Protein AF-A0A7C6XHE3-F1 (afdb_monomer)

Structure (mmCIF, N/CA/C/O backbone):
data_AF-A0A7C6XHE3-F1
#
_entry.id   AF-A0A7C6XHE3-F1
#
loop_
_atom_site.group_PDB
_atom_site.id
_atom_site.type_symbol
_atom_site.label_atom_id
_atom_site.label_alt_id
_atom_site.label_comp_id
_atom_site.label_asym_id
_atom_site.label_entity_id
_atom_site.label_seq_id
_atom_site.pdbx_PDB_ins_code
_atom_site.Cartn_x
_atom_site.Cartn_y
_atom_site.Cartn_z
_atom_site.occupancy
_atom_site.B_iso_or_equiv
_atom_site.auth_seq_id
_atom_site.auth_comp_id
_atom_site.auth_asym_id
_atom_site.auth_atom_id
_atom_site.pdbx_PDB_model_num
ATOM 1 N N . MET A 1 1 ? 24.458 81.254 25.342 1.00 37.88 1 MET A N 1
ATOM 2 C CA . MET A 1 1 ? 23.164 81.430 26.035 1.00 37.88 1 MET A CA 1
ATOM 3 C C . MET A 1 1 ? 22.097 80.839 25.124 1.00 37.88 1 MET A C 1
ATOM 5 O O . MET A 1 1 ? 22.160 81.068 23.925 1.00 37.88 1 MET A O 1
ATOM 9 N N . ILE A 1 2 ? 21.284 79.943 25.674 1.00 35.88 2 ILE A N 1
ATOM 10 C CA . ILE A 1 2 ? 20.553 78.859 24.998 1.00 35.88 2 ILE A CA 1
ATOM 11 C C . ILE A 1 2 ? 19.339 79.394 24.221 1.00 35.88 2 ILE A C 1
ATOM 13 O O . ILE A 1 2 ? 18.565 80.164 24.781 1.00 35.88 2 ILE A O 1
ATOM 17 N N . ALA A 1 3 ? 19.151 78.953 22.972 1.00 33.75 3 ALA A N 1
ATOM 18 C CA . ALA A 1 3 ? 17.923 79.161 22.204 1.00 33.75 3 ALA A CA 1
ATOM 19 C C . ALA A 1 3 ? 17.257 77.805 21.918 1.00 33.75 3 ALA A C 1
ATOM 21 O O . ALA A 1 3 ? 17.876 76.882 21.390 1.00 33.75 3 ALA A O 1
ATOM 22 N N . VAL A 1 4 ? 16.005 77.703 22.356 1.00 36.59 4 VAL A N 1
ATOM 23 C CA . VAL A 1 4 ? 15.145 76.516 22.397 1.00 36.59 4 VAL A CA 1
ATOM 24 C C . VAL A 1 4 ? 14.584 76.215 21.002 1.00 36.59 4 VAL A C 1
ATOM 26 O O . VAL A 1 4 ? 14.108 77.118 20.320 1.00 36.59 4 VAL A O 1
ATOM 29 N N . SER A 1 5 ? 14.634 74.948 20.579 1.00 36.25 5 SER A N 1
ATOM 30 C CA . SER A 1 5 ? 14.012 74.463 19.334 1.00 36.25 5 SER A CA 1
ATOM 31 C C . SER A 1 5 ? 12.527 74.120 19.553 1.00 36.25 5 SER A C 1
ATOM 33 O O . SER A 1 5 ? 12.204 73.570 20.608 1.00 36.25 5 SER A O 1
ATOM 35 N N . PRO A 1 6 ? 11.617 74.385 18.595 1.00 40.09 6 PRO A N 1
ATOM 36 C CA . PRO A 1 6 ? 10.220 73.977 18.703 1.00 40.09 6 PRO A CA 1
ATOM 37 C C . PRO A 1 6 ? 10.038 72.496 18.335 1.00 40.09 6 PRO A C 1
ATOM 39 O O . PRO A 1 6 ? 10.597 72.012 17.351 1.00 40.09 6 PRO A O 1
ATOM 42 N N . GLY A 1 7 ? 9.250 71.783 19.143 1.00 33.03 7 GLY A N 1
ATOM 43 C CA . GLY A 1 7 ? 8.923 70.370 18.957 1.00 33.03 7 GLY A CA 1
ATOM 44 C C . GLY A 1 7 ? 7.958 70.127 17.794 1.00 33.03 7 GLY A C 1
ATOM 45 O O . GLY A 1 7 ? 6.961 70.832 17.641 1.00 33.03 7 GLY A O 1
ATOM 46 N N . LEU A 1 8 ? 8.254 69.100 16.992 1.00 35.06 8 LEU A N 1
ATOM 47 C CA . LEU A 1 8 ? 7.336 68.527 16.010 1.00 35.06 8 LEU A CA 1
ATOM 48 C C . LEU A 1 8 ? 6.187 67.804 16.728 1.00 35.06 8 LEU A C 1
ATOM 50 O O . LEU A 1 8 ? 6.422 66.909 17.539 1.00 35.06 8 LEU A O 1
ATOM 54 N N . VAL A 1 9 ? 4.950 68.143 16.369 1.00 36.94 9 VAL A N 1
ATOM 55 C CA . VAL A 1 9 ? 3.755 67.354 16.689 1.00 36.94 9 VAL A CA 1
ATOM 56 C C . VAL A 1 9 ? 3.602 66.287 15.603 1.00 36.94 9 VAL A C 1
ATOM 58 O O . VAL A 1 9 ? 3.327 66.612 14.449 1.00 36.94 9 VAL A O 1
ATOM 61 N N . LEU A 1 10 ? 3.815 65.018 15.956 1.00 38.12 10 LEU A N 1
ATOM 62 C CA . LEU A 1 10 ? 3.481 63.869 15.111 1.00 38.12 10 LEU A CA 1
ATOM 63 C C . LEU A 1 10 ? 1.981 63.585 15.250 1.00 38.12 10 LEU A C 1
ATOM 65 O O . LEU A 1 10 ? 1.504 63.285 16.340 1.00 38.12 10 LEU A O 1
ATOM 69 N N . ALA A 1 11 ? 1.244 63.715 14.148 1.00 39.06 11 ALA A N 1
ATOM 70 C CA . ALA A 1 11 ? -0.141 63.272 14.051 1.00 39.06 11 ALA A CA 1
ATOM 71 C C . ALA A 1 11 ? -0.194 61.738 13.949 1.00 39.06 11 ALA A C 1
ATOM 73 O O . ALA A 1 11 ? 0.571 61.147 13.183 1.00 39.06 11 ALA A O 1
ATOM 74 N N . ASP A 1 12 ? -1.101 61.107 14.697 1.00 37.88 12 ASP A N 1
ATOM 75 C CA . ASP A 1 12 ? -1.347 59.665 14.616 1.00 37.88 12 ASP A CA 1
ATOM 76 C C . ASP A 1 12 ? -1.859 59.269 13.217 1.00 37.88 12 ASP A C 1
ATOM 78 O O . ASP A 1 12 ? -2.766 59.919 12.681 1.00 37.88 12 ASP A O 1
ATOM 82 N N . PRO A 1 13 ? -1.326 58.196 12.603 1.00 39.44 13 PRO A N 1
ATOM 83 C CA . PRO A 1 13 ? -1.849 57.686 11.346 1.00 39.44 13 PRO A CA 1
ATOM 84 C C . PRO A 1 13 ? -3.222 57.018 11.553 1.00 39.44 13 PRO A C 1
ATOM 86 O O . PRO A 1 13 ? -3.470 56.398 12.590 1.00 39.44 13 PRO A O 1
ATOM 89 N N . PRO A 1 14 ? -4.127 57.089 10.560 1.00 41.53 14 PRO A N 1
ATOM 90 C CA . PRO A 1 14 ? -5.452 56.493 10.661 1.00 41.53 14 PRO A CA 1
ATOM 91 C C . PRO A 1 14 ? -5.355 54.971 10.818 1.00 41.53 14 PRO A C 1
ATOM 93 O O . PRO A 1 14 ? -4.660 54.293 10.060 1.00 41.53 14 PRO A O 1
ATOM 96 N N . HIS A 1 15 ? -6.092 54.431 11.791 1.00 37.28 15 HIS A N 1
ATOM 97 C CA . HIS A 1 15 ? -6.250 52.996 12.003 1.00 37.28 15 HIS A CA 1
ATOM 98 C C . HIS A 1 15 ? -6.762 52.311 10.728 1.00 37.28 15 HIS A C 1
ATOM 100 O O . HIS A 1 15 ? -7.959 52.310 10.433 1.00 37.28 15 HIS A O 1
ATOM 106 N N . ALA A 1 16 ? -5.855 51.678 9.986 1.00 39.69 16 ALA A N 1
ATOM 107 C CA . ALA A 1 16 ? -6.213 50.701 8.976 1.00 39.69 16 ALA A CA 1
ATOM 108 C C . ALA A 1 16 ? -6.946 49.547 9.677 1.00 39.69 16 ALA A C 1
ATOM 110 O O . ALA A 1 16 ? -6.352 48.799 10.460 1.00 39.69 16 ALA A O 1
ATOM 111 N N . ARG A 1 17 ? -8.254 49.409 9.421 1.00 41.53 17 ARG A N 1
ATOM 112 C CA . ARG A 1 17 ? -9.002 48.198 9.777 1.00 41.53 17 ARG A CA 1
ATOM 113 C C . ARG A 1 17 ? -8.288 47.021 9.123 1.00 41.53 17 ARG A C 1
ATOM 115 O O . ARG A 1 17 ? -8.299 46.900 7.901 1.00 41.53 17 ARG A O 1
ATOM 122 N N . ARG A 1 18 ? -7.670 46.163 9.938 1.00 42.00 18 ARG A N 1
ATOM 123 C CA . ARG A 1 18 ? -7.232 44.837 9.500 1.00 42.00 18 ARG A CA 1
ATOM 124 C C . ARG A 1 18 ? -8.467 44.116 8.974 1.00 42.00 18 ARG A C 1
ATOM 126 O O . ARG A 1 18 ? -9.378 43.818 9.743 1.00 42.00 18 ARG A O 1
ATOM 133 N N . SER A 1 19 ? -8.509 43.885 7.669 1.00 37.69 19 SER A N 1
ATOM 134 C CA . SER A 1 19 ? -9.399 42.895 7.088 1.00 37.69 19 SER A CA 1
ATOM 135 C C . SER A 1 19 ? -9.096 41.558 7.756 1.00 37.69 19 SER A C 1
ATOM 137 O O . SER A 1 19 ? -7.952 41.103 7.792 1.00 37.69 19 SER A O 1
ATOM 139 N N . THR A 1 20 ? -10.122 40.954 8.345 1.00 39.41 20 THR A N 1
ATOM 140 C CA . THR A 1 20 ? -10.077 39.572 8.810 1.00 39.41 20 THR A CA 1
ATOM 141 C C . THR A 1 20 ? -9.681 38.704 7.614 1.00 39.41 20 THR A C 1
ATOM 143 O O . THR A 1 20 ? -10.284 38.871 6.548 1.00 39.41 20 THR A O 1
ATOM 146 N N . PRO A 1 21 ? -8.675 37.820 7.726 1.00 40.38 21 PRO A N 1
ATOM 147 C CA . PRO A 1 21 ? -8.392 36.887 6.650 1.00 40.38 21 PRO A CA 1
ATOM 148 C C . PRO A 1 21 ? -9.666 36.073 6.416 1.00 40.38 21 PRO A C 1
ATOM 150 O O . PRO A 1 21 ? -10.233 35.516 7.357 1.00 40.38 21 PRO A O 1
ATOM 153 N N . ALA A 1 22 ? -10.155 36.074 5.175 1.00 41.50 22 ALA A N 1
ATOM 154 C CA . ALA A 1 22 ? -11.213 35.169 4.766 1.00 41.50 22 ALA A CA 1
ATOM 155 C C . ALA A 1 22 ? -10.759 33.759 5.152 1.00 41.50 22 ALA A C 1
ATOM 157 O O . ALA A 1 22 ? -9.675 33.337 4.745 1.00 41.50 22 ALA A O 1
ATOM 158 N N . ALA A 1 23 ? -11.547 33.074 5.985 1.00 42.38 23 ALA A N 1
ATOM 159 C CA . ALA A 1 23 ? -11.321 31.673 6.287 1.00 42.38 23 ALA A CA 1
ATOM 160 C C . ALA A 1 23 ? -11.218 30.947 4.945 1.00 42.38 23 ALA A C 1
ATOM 162 O O . ALA A 1 23 ? -12.187 30.902 4.182 1.00 42.38 23 ALA A O 1
ATOM 163 N N . SER A 1 24 ? -10.022 30.454 4.621 1.00 40.25 24 SER A N 1
ATOM 164 C CA . SER A 1 24 ? -9.850 29.533 3.510 1.00 40.25 24 SER A CA 1
ATOM 165 C C . SER A 1 24 ? -10.859 28.417 3.735 1.00 40.25 24 SER A C 1
ATOM 167 O O . SER A 1 24 ? -10.855 27.823 4.815 1.00 40.25 24 SER A O 1
ATOM 169 N N . GLN A 1 25 ? -11.741 28.163 2.768 1.00 42.19 25 GLN A N 1
ATOM 170 C CA . GLN A 1 25 ? -12.555 26.955 2.776 1.00 42.19 25 GLN A CA 1
ATOM 171 C C . GLN A 1 25 ? -11.574 25.781 2.800 1.00 42.19 25 GLN A C 1
ATOM 173 O O . GLN A 1 25 ? -11.030 25.412 1.764 1.00 42.19 25 GLN A O 1
ATOM 178 N N . GLN A 1 26 ? -11.271 25.261 3.991 1.00 51.34 26 GLN A N 1
ATOM 179 C CA . GLN A 1 26 ? -10.534 24.019 4.121 1.00 51.34 26 GLN A CA 1
ATOM 180 C C . GLN A 1 26 ? -11.384 22.979 3.410 1.00 51.34 26 GLN A C 1
ATOM 182 O O . GLN A 1 26 ? -12.535 22.732 3.778 1.00 51.34 26 GLN A O 1
ATOM 187 N N . THR A 1 27 ? -10.844 22.426 2.332 1.00 57.94 27 THR A N 1
ATOM 188 C CA . THR A 1 27 ? -11.400 21.237 1.709 1.00 57.94 27 THR A CA 1
ATOM 189 C C . THR A 1 27 ? -11.461 20.171 2.795 1.00 57.94 27 THR A C 1
ATOM 191 O O . THR A 1 27 ? -10.425 19.699 3.252 1.00 57.94 27 THR A O 1
ATOM 194 N N . MET A 1 28 ? -12.671 19.844 3.251 1.00 69.19 28 MET A N 1
ATOM 195 C CA . MET A 1 28 ? -12.919 18.768 4.209 1.00 69.19 28 MET A CA 1
ATOM 196 C C . MET A 1 28 ? -12.690 17.436 3.495 1.00 69.19 28 MET A C 1
ATOM 198 O O . MET A 1 28 ? -13.622 16.826 2.967 1.00 69.19 28 MET A O 1
ATOM 202 N N . THR A 1 29 ? -11.427 17.039 3.373 1.00 79.75 29 THR A N 1
ATOM 203 C CA . THR A 1 29 ? -11.041 15.756 2.793 1.00 79.75 29 THR A CA 1
ATOM 204 C C . THR A 1 29 ? -11.205 14.665 3.825 1.00 79.75 29 THR A C 1
ATOM 206 O O . THR A 1 29 ? -10.861 14.850 4.985 1.00 79.75 29 THR A O 1
ATOM 209 N N . TRP A 1 30 ? -11.705 13.516 3.386 1.00 87.31 30 TRP A N 1
ATOM 210 C CA . TRP A 1 30 ? -12.063 12.442 4.299 1.00 87.31 30 TRP A CA 1
ATOM 211 C C . TRP A 1 30 ? -10.848 11.843 5.020 1.00 87.31 30 TRP A C 1
ATOM 213 O O . TRP A 1 30 ? -10.984 11.485 6.177 1.00 87.31 30 TRP A O 1
ATOM 223 N N . GLN A 1 31 ? -9.671 11.785 4.375 1.00 89.38 31 GLN A N 1
ATOM 224 C CA . GLN A 1 31 ? -8.434 11.215 4.940 1.00 89.38 31 GLN A CA 1
ATOM 225 C C . GLN A 1 31 ? -8.708 9.880 5.664 1.00 89.38 31 GLN A C 1
ATOM 227 O O . GLN A 1 31 ? -8.715 9.840 6.893 1.00 89.38 31 GLN A O 1
ATOM 232 N N . PRO A 1 32 ? -9.027 8.807 4.915 1.00 93.75 32 PRO A N 1
ATOM 233 C CA . PRO A 1 32 ? -9.503 7.549 5.490 1.00 93.75 32 PRO A CA 1
ATOM 234 C C . PRO A 1 32 ? -8.520 6.995 6.522 1.00 93.75 32 PRO A C 1
ATOM 236 O O . PRO A 1 32 ? -7.321 7.079 6.333 1.00 93.75 32 PRO A O 1
ATOM 239 N N . GLN A 1 33 ? -8.992 6.372 7.589 1.00 94.94 33 GLN A N 1
ATOM 240 C CA . GLN A 1 33 ? -8.161 5.631 8.532 1.00 94.94 33 GLN A CA 1
ATOM 241 C C . GLN A 1 33 ? -8.836 4.310 8.844 1.00 94.94 33 GLN A C 1
ATOM 243 O O . GLN A 1 33 ? -9.969 4.291 9.316 1.00 94.94 33 GLN A O 1
ATOM 248 N N . ILE A 1 34 ? -8.137 3.204 8.607 1.00 96.62 34 ILE A N 1
ATOM 249 C CA . ILE A 1 34 ? -8.500 1.897 9.145 1.00 96.62 34 ILE A CA 1
ATOM 250 C C . ILE A 1 34 ? -8.409 2.021 10.664 1.00 96.62 34 ILE A C 1
ATOM 252 O O . ILE A 1 34 ? -7.316 2.147 11.221 1.00 96.62 34 ILE A O 1
ATOM 256 N N . ALA A 1 35 ? -9.572 2.060 11.309 1.00 94.44 35 ALA A N 1
ATOM 257 C CA . ALA A 1 35 ? -9.715 2.514 12.684 1.00 94.44 35 ALA A CA 1
ATOM 258 C C . ALA A 1 35 ? -10.117 1.411 13.649 1.00 94.44 35 ALA A C 1
ATOM 260 O O . ALA A 1 35 ? -9.690 1.411 14.801 1.00 94.44 35 ALA A O 1
ATOM 261 N N . ILE A 1 36 ? -10.911 0.457 13.177 1.00 93.06 36 ILE A N 1
ATOM 262 C CA . ILE A 1 36 ? -11.233 -0.746 13.933 1.00 93.06 36 ILE A CA 1
ATOM 263 C C . ILE A 1 36 ? -10.991 -1.925 13.023 1.00 93.06 36 ILE A C 1
ATOM 265 O O . ILE A 1 36 ? -11.460 -1.937 11.886 1.00 93.06 36 ILE A O 1
ATOM 269 N N . VAL A 1 37 ? -10.305 -2.925 13.564 1.00 93.06 37 VAL A N 1
ATOM 270 C CA . VAL A 1 37 ? -10.331 -4.260 12.996 1.00 93.06 37 VAL A CA 1
ATOM 271 C C . VAL A 1 37 ? -10.741 -5.248 14.065 1.00 93.06 37 VAL A C 1
ATOM 273 O O . VAL A 1 37 ? -10.196 -5.249 15.169 1.00 93.06 37 VAL A O 1
ATOM 276 N N . TRP A 1 38 ? -11.723 -6.070 13.728 1.00 96.06 38 TRP A N 1
ATOM 277 C CA . TRP A 1 38 ? -12.291 -7.056 14.623 1.00 96.06 38 TRP A CA 1
ATOM 278 C C . TRP A 1 38 ? -12.194 -8.450 13.998 1.00 96.06 38 TRP A C 1
ATOM 280 O O . TRP A 1 38 ? -12.961 -8.757 13.085 1.00 96.06 38 TRP A O 1
ATOM 290 N N . PRO A 1 39 ? -11.242 -9.284 14.452 1.00 97.38 39 PRO A N 1
ATOM 291 C CA . PRO A 1 39 ? -11.126 -10.667 14.011 1.00 97.38 39 PRO A CA 1
ATOM 292 C C . PRO A 1 39 ? -12.241 -11.552 14.561 1.00 97.38 39 PRO A C 1
ATOM 294 O O . PRO A 1 39 ? -12.574 -11.495 15.749 1.00 97.38 39 PRO A O 1
ATOM 297 N N . HIS A 1 40 ? -12.784 -12.408 13.699 1.00 97.75 40 HIS A N 1
ATOM 298 C CA . HIS A 1 40 ? -13.842 -13.343 14.059 1.00 97.75 40 HIS A CA 1
ATOM 299 C C . HIS A 1 40 ? -13.711 -14.690 13.339 1.00 97.75 40 HIS A C 1
ATOM 301 O O . HIS A 1 40 ? -12.962 -14.860 12.367 1.00 97.75 40 HIS A O 1
ATOM 307 N N . ASP A 1 41 ? -14.420 -15.685 13.862 1.00 95.81 41 ASP A N 1
ATOM 308 C CA . ASP A 1 41 ? -14.549 -16.997 13.239 1.00 95.81 41 ASP A CA 1
ATOM 309 C C . ASP A 1 41 ? -15.542 -16.976 12.058 1.00 95.81 41 ASP A C 1
ATOM 311 O O . ASP A 1 41 ? -16.125 -15.949 11.707 1.00 95.81 41 ASP A O 1
ATOM 315 N N . GLY A 1 42 ? -15.747 -18.130 11.418 1.00 88.56 42 GLY A N 1
ATOM 316 C CA . GLY A 1 42 ? -16.657 -18.251 10.271 1.00 88.56 42 GLY A CA 1
ATOM 317 C C . GLY A 1 42 ? -18.144 -18.17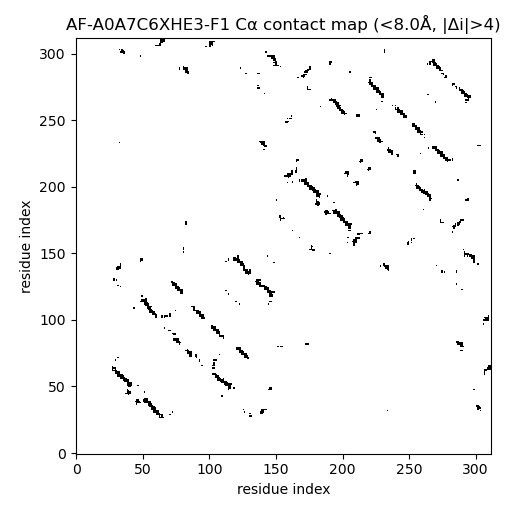1 10.637 1.00 88.56 42 GLY A C 1
ATOM 318 O O . GLY A 1 42 ? -18.990 -18.320 9.761 1.00 88.56 42 GLY A O 1
ATOM 319 N N . GLN A 1 43 ? -18.461 -18.003 11.920 1.00 93.62 43 GLN A N 1
ATOM 320 C CA . GLN A 1 43 ? -19.805 -17.862 12.469 1.00 93.62 43 GLN A CA 1
ATOM 321 C C . GLN A 1 43 ? -20.051 -16.432 12.979 1.00 93.62 43 GLN A C 1
ATOM 323 O O . GLN A 1 43 ? -21.149 -16.140 13.450 1.00 93.62 43 GLN A O 1
ATOM 328 N N . GLY A 1 44 ? -19.052 -15.547 12.877 1.00 94.06 44 GLY A N 1
ATOM 329 C CA . GLY A 1 44 ? -19.135 -14.170 13.347 1.00 94.06 44 GLY A CA 1
ATOM 330 C C . GLY A 1 44 ? -18.951 -14.028 14.858 1.00 94.06 44 GLY A C 1
ATOM 331 O O . GLY A 1 44 ? -19.429 -13.054 15.426 1.00 94.06 44 GLY A O 1
ATOM 332 N N . ALA A 1 45 ? -18.304 -14.974 15.543 1.00 96.81 45 ALA A N 1
ATOM 333 C CA . ALA A 1 45 ? -17.902 -14.798 16.937 1.00 96.81 45 ALA A CA 1
ATOM 334 C C . ALA A 1 45 ? -16.481 -14.227 17.027 1.00 96.81 45 ALA A C 1
ATOM 336 O O . ALA A 1 45 ? -15.580 -14.660 16.307 1.00 96.81 45 ALA A O 1
ATOM 337 N N . ALA A 1 46 ? -16.275 -13.268 17.936 1.00 96.44 46 ALA A N 1
ATOM 338 C CA . ALA A 1 46 ? -14.966 -12.662 18.180 1.00 96.44 46 ALA A CA 1
ATOM 339 C C . ALA A 1 46 ? -13.916 -13.730 18.503 1.00 96.44 46 ALA A C 1
ATOM 341 O O . ALA A 1 46 ? -14.181 -14.647 19.282 1.00 96.44 46 ALA A O 1
ATOM 342 N N . THR A 1 47 ? -12.709 -13.567 17.971 1.00 96.69 47 THR A N 1
ATOM 343 C CA . THR A 1 47 ? -11.606 -14.494 18.234 1.00 96.69 47 THR A CA 1
ATOM 344 C C . THR A 1 47 ? -10.250 -13.784 18.252 1.00 96.69 47 THR A C 1
ATOM 346 O O . THR A 1 47 ? -10.161 -12.581 17.993 1.00 96.69 47 THR A O 1
ATOM 349 N N . SER A 1 48 ? -9.188 -14.506 18.617 1.00 95.19 48 SER A N 1
ATOM 350 C CA . SER A 1 48 ? -7.824 -13.990 18.503 1.00 95.19 48 SER A CA 1
ATOM 351 C C . SER A 1 48 ? -7.429 -13.837 17.031 1.00 95.19 48 SER A C 1
ATOM 353 O O . SER A 1 48 ? -8.057 -14.387 16.126 1.00 95.19 48 SER A O 1
ATOM 355 N N . VAL A 1 49 ? -6.352 -13.102 16.763 1.00 94.81 49 VAL A N 1
ATOM 356 C CA . VAL A 1 49 ? -5.845 -12.945 15.393 1.00 94.81 49 VAL A CA 1
ATOM 357 C C . VAL A 1 49 ? -5.528 -14.317 14.777 1.00 94.81 49 VAL A C 1
ATOM 359 O O . VAL A 1 49 ? -5.961 -14.612 13.668 1.00 94.81 49 VAL A O 1
ATOM 362 N N . GLU A 1 50 ? -4.868 -15.204 15.517 1.00 95.00 50 GLU A N 1
ATOM 363 C CA . GLU A 1 50 ? -4.378 -16.513 15.060 1.00 95.00 50 GLU A CA 1
ATOM 364 C C . GLU A 1 50 ? -5.477 -17.553 14.790 1.00 95.00 50 GLU A C 1
ATOM 366 O O . GLU A 1 50 ? -5.219 -18.575 14.147 1.00 95.00 50 GLU A O 1
ATOM 371 N N . GLU A 1 51 ? -6.677 -17.326 15.318 1.00 96.56 51 GLU A N 1
ATOM 372 C CA . GLU A 1 51 ? -7.852 -18.194 15.172 1.00 96.56 51 GLU A CA 1
ATOM 373 C C . GLU A 1 51 ? -8.912 -17.600 14.235 1.00 96.56 51 GLU A C 1
ATOM 375 O O . GLU A 1 51 ? -9.924 -18.240 13.937 1.00 96.56 51 GLU A O 1
ATOM 380 N N . SER A 1 52 ? -8.670 -16.393 13.728 1.00 97.62 52 SER A N 1
ATOM 381 C CA . SER A 1 52 ? -9.602 -15.712 12.841 1.00 97.62 52 SER A CA 1
ATOM 382 C C . SER A 1 52 ? -9.694 -16.367 11.467 1.00 97.62 52 SER A C 1
ATOM 384 O O . SER A 1 52 ? -8.718 -16.870 10.896 1.00 97.62 52 SER A O 1
ATOM 386 N N . ARG A 1 53 ? -10.915 -16.357 10.932 1.00 97.25 53 ARG A N 1
ATOM 387 C CA . ARG A 1 53 ? -11.219 -16.734 9.546 1.00 97.25 53 ARG A CA 1
ATOM 388 C C . ARG A 1 53 ? -11.517 -15.508 8.689 1.00 97.25 53 ARG A C 1
ATOM 390 O O . ARG A 1 53 ? -11.264 -15.532 7.485 1.00 97.25 53 ARG A O 1
ATOM 397 N N . ALA A 1 54 ? -12.022 -14.456 9.321 1.00 97.12 54 ALA A N 1
ATOM 398 C CA . ALA A 1 54 ? -12.357 -13.191 8.701 1.00 97.12 54 ALA A CA 1
ATOM 399 C C . ALA A 1 54 ? -12.171 -12.032 9.691 1.00 97.12 54 ALA A C 1
ATOM 401 O O . ALA A 1 54 ? -11.927 -12.234 10.888 1.00 97.12 54 ALA A O 1
ATOM 402 N N . ILE A 1 55 ? -12.238 -10.816 9.159 1.00 97.38 55 ILE A N 1
ATOM 403 C CA . ILE A 1 55 ? -12.157 -9.569 9.912 1.00 97.38 55 ILE A CA 1
ATOM 404 C C . ILE A 1 55 ? -13.268 -8.612 9.474 1.00 97.38 55 ILE A C 1
ATOM 406 O O . ILE A 1 55 ? -13.542 -8.470 8.282 1.00 97.38 55 ILE A O 1
ATOM 410 N N . ASN A 1 56 ? -13.828 -7.878 10.434 1.00 97.19 56 ASN A N 1
ATOM 411 C CA . ASN A 1 56 ? -14.608 -6.675 10.153 1.00 97.19 56 ASN A CA 1
ATOM 412 C C . ASN A 1 56 ? -13.698 -5.454 10.254 1.00 97.19 56 ASN A C 1
ATOM 414 O O . ASN A 1 56 ? -12.904 -5.350 11.193 1.00 97.19 56 ASN A O 1
ATOM 418 N N . VAL A 1 57 ? -13.817 -4.529 9.306 1.00 97.56 57 VAL A N 1
ATOM 419 C CA . VAL A 1 57 ? -12.970 -3.339 9.204 1.00 97.56 57 VAL A CA 1
ATOM 420 C C . VAL A 1 57 ? -13.841 -2.094 9.176 1.00 97.56 57 VAL A C 1
ATOM 422 O O . VAL A 1 57 ? -14.672 -1.938 8.287 1.00 97.56 57 VAL A O 1
ATOM 425 N N . SER A 1 58 ? -13.608 -1.180 10.113 1.00 96.50 58 SER A N 1
ATOM 426 C CA . SER A 1 58 ? -14.223 0.147 10.114 1.00 96.50 58 SER A CA 1
ATOM 427 C C . SER A 1 58 ? -13.192 1.171 9.665 1.00 96.50 58 SER A C 1
ATOM 429 O O . SER A 1 58 ? -12.109 1.269 10.253 1.00 96.50 58 SER A O 1
ATOM 431 N N . VAL A 1 59 ? -13.523 1.933 8.627 1.00 96.69 59 VAL A N 1
ATOM 432 C CA . VAL A 1 59 ? -12.712 3.047 8.139 1.00 96.69 59 VAL A CA 1
ATOM 433 C C . VAL A 1 59 ? -13.389 4.352 8.535 1.00 96.69 59 VAL A C 1
ATOM 435 O O . VAL A 1 59 ? -14.571 4.556 8.251 1.00 96.69 59 VAL A O 1
ATOM 438 N N . TRP A 1 60 ? -12.653 5.226 9.211 1.00 95.56 60 TRP A N 1
ATOM 439 C CA . TRP A 1 60 ? -13.123 6.520 9.710 1.00 95.56 60 TRP A CA 1
ATOM 440 C C . TRP A 1 60 ? -12.437 7.665 8.966 1.00 95.56 60 TRP A C 1
ATOM 442 O O . TRP A 1 60 ? -11.342 7.468 8.443 1.00 95.56 60 TRP A O 1
ATOM 452 N N . PRO A 1 61 ? -13.025 8.868 8.927 1.00 94.75 61 PRO A N 1
ATOM 453 C CA . PRO A 1 61 ? -12.297 10.045 8.489 1.00 94.75 61 PRO A CA 1
ATOM 454 C C . PRO A 1 61 ? -11.289 10.477 9.561 1.00 94.75 61 PRO A C 1
ATOM 456 O O . PRO A 1 61 ? -11.617 10.442 10.740 1.00 94.75 61 PRO A O 1
ATOM 459 N N . ALA A 1 62 ? -10.089 10.921 9.192 1.00 92.12 62 ALA A N 1
ATOM 460 C CA . ALA A 1 62 ? -9.153 11.493 10.169 1.00 92.12 62 ALA A CA 1
ATOM 461 C C . ALA A 1 62 ? -9.583 12.895 10.641 1.00 92.12 62 ALA A C 1
ATOM 463 O O . ALA A 1 62 ? -9.329 13.282 11.781 1.00 92.12 62 ALA A O 1
ATOM 464 N N . ASP A 1 63 ? -10.239 13.645 9.752 1.00 90.81 63 ASP A N 1
ATOM 465 C CA . ASP A 1 63 ? -10.592 15.052 9.933 1.00 90.81 63 ASP A CA 1
ATOM 466 C C . ASP A 1 63 ? -12.110 15.269 10.017 1.00 90.81 63 ASP A C 1
ATOM 468 O O . ASP A 1 63 ? -12.923 14.373 9.779 1.00 90.81 63 ASP A O 1
ATOM 472 N N . GLN A 1 64 ? -12.517 16.502 10.335 1.00 92.88 64 GLN A N 1
ATOM 473 C CA . GLN A 1 64 ? -13.920 16.896 10.260 1.00 92.88 64 GLN A CA 1
ATOM 474 C C . GLN A 1 64 ? -14.423 16.850 8.809 1.00 92.88 64 GLN A C 1
ATOM 476 O O . GLN A 1 64 ? -13.856 17.472 7.910 1.00 92.88 64 GLN A O 1
ATOM 481 N N . VAL A 1 65 ? -15.545 16.165 8.601 1.00 93.06 65 VAL A N 1
ATOM 482 C CA . VAL A 1 65 ? -16.218 16.024 7.301 1.00 93.06 65 VAL A CA 1
ATOM 483 C C . VAL A 1 65 ? -17.688 16.422 7.401 1.00 93.06 65 VAL A C 1
ATOM 485 O O . VAL A 1 65 ? -18.205 16.628 8.500 1.00 93.06 65 VAL A O 1
ATOM 488 N N . ARG A 1 66 ? -18.396 16.516 6.269 1.00 92.75 66 ARG A N 1
ATOM 489 C CA . ARG A 1 66 ? -19.859 16.651 6.303 1.00 92.75 66 ARG A CA 1
ATOM 490 C C . ARG A 1 66 ? -20.507 15.308 6.591 1.00 92.75 66 ARG A C 1
ATOM 492 O O . ARG A 1 66 ? -20.037 14.280 6.107 1.00 92.75 66 ARG A O 1
ATOM 499 N N . CYS A 1 67 ? -21.623 15.315 7.307 1.00 91.31 67 CYS A N 1
ATOM 500 C CA . CYS A 1 67 ? -22.385 14.101 7.579 1.00 91.31 67 CYS A CA 1
ATOM 501 C C . CYS A 1 67 ? -22.954 13.494 6.286 1.00 91.31 67 CYS A C 1
ATOM 503 O O . CYS A 1 67 ? -23.116 12.283 6.193 1.00 91.31 67 CYS A O 1
ATOM 505 N N . SER A 1 68 ? -23.204 14.326 5.268 1.00 88.94 68 SER A N 1
ATOM 506 C CA . SER A 1 68 ? -23.643 13.892 3.940 1.00 88.94 68 SER A CA 1
ATOM 507 C C . SER A 1 68 ? -22.496 13.508 2.995 1.00 88.94 68 SER A C 1
ATOM 509 O O . SER A 1 68 ? -22.755 13.235 1.823 1.00 88.94 68 SER A O 1
ATOM 511 N N . THR A 1 69 ? -21.230 13.586 3.423 1.00 86.38 69 THR A N 1
ATOM 512 C CA . THR A 1 69 ? -20.101 13.246 2.550 1.00 86.38 69 THR A CA 1
ATOM 513 C C . THR A 1 69 ? -20.096 11.744 2.288 1.00 86.38 69 THR A C 1
ATOM 515 O O . THR A 1 69 ? -19.903 10.947 3.202 1.00 86.38 69 THR A O 1
ATOM 518 N N . GLU A 1 70 ? -20.236 11.359 1.020 1.00 80.81 70 GLU A N 1
ATOM 519 C CA . GLU A 1 70 ? -20.009 9.982 0.588 1.00 80.81 70 GLU A CA 1
ATOM 520 C C . GLU A 1 70 ? -18.512 9.658 0.627 1.00 80.81 70 GLU A C 1
ATOM 522 O O . GLU A 1 70 ? -17.7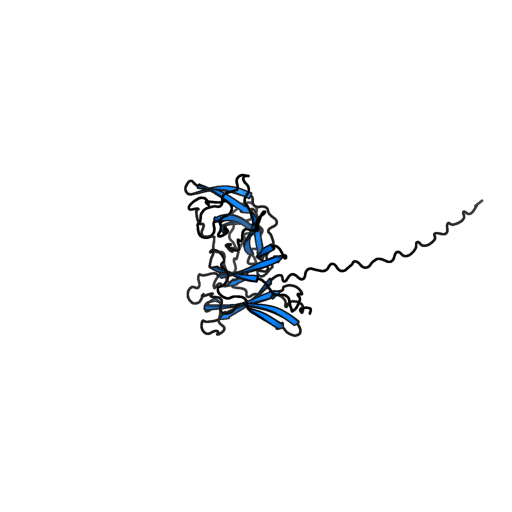11 10.251 -0.103 1.00 80.81 70 GLU A O 1
ATOM 527 N N . ALA A 1 71 ? -18.129 8.686 1.450 1.00 82.88 71 ALA A N 1
ATOM 528 C CA . ALA A 1 71 ? -16.784 8.137 1.440 1.00 82.88 71 ALA A CA 1
ATOM 529 C C . ALA A 1 71 ? -16.620 7.209 0.224 1.00 82.88 71 ALA A C 1
ATOM 531 O O . ALA A 1 71 ? -17.251 6.160 0.134 1.00 82.88 71 ALA A O 1
ATOM 532 N N . ARG A 1 72 ? -15.779 7.606 -0.737 1.00 84.50 72 ARG A N 1
ATOM 533 C CA . ARG A 1 72 ? -15.548 6.871 -1.995 1.00 84.50 72 ARG A CA 1
ATOM 534 C C . ARG A 1 72 ? -14.194 6.173 -1.991 1.00 84.50 72 ARG A C 1
ATOM 536 O O . ARG A 1 72 ? -13.354 6.424 -2.857 1.00 84.50 72 ARG A O 1
ATOM 543 N N . PHE A 1 73 ? -13.996 5.329 -0.988 1.00 92.06 73 PHE A N 1
ATOM 544 C CA . PHE A 1 73 ? -12.806 4.501 -0.845 1.00 92.06 73 PHE A CA 1
ATOM 545 C C . PHE A 1 73 ? -13.176 3.032 -0.983 1.00 92.06 73 PHE A C 1
ATOM 547 O O . PHE A 1 73 ? -14.243 2.608 -0.553 1.00 92.06 73 PHE A O 1
ATOM 554 N N . GLN A 1 74 ? -12.278 2.280 -1.598 1.00 94.50 74 GLN A N 1
ATOM 555 C CA . GLN A 1 74 ? -12.281 0.830 -1.636 1.00 94.50 74 GLN A CA 1
ATOM 556 C C . GLN A 1 74 ? -11.256 0.327 -0.626 1.00 94.50 74 GLN A C 1
ATOM 558 O O . GLN A 1 74 ? -10.150 0.871 -0.538 1.00 94.50 74 GLN A O 1
ATOM 563 N N . LEU A 1 75 ? -11.607 -0.726 0.109 1.00 97.12 75 LEU A N 1
ATOM 564 C CA . LEU A 1 75 ? -10.633 -1.483 0.876 1.00 97.12 75 LEU A CA 1
ATOM 565 C C . LEU A 1 75 ? -9.843 -2.369 -0.084 1.00 97.12 75 LEU A C 1
ATOM 567 O O . LEU A 1 75 ? -10.413 -3.120 -0.873 1.00 97.12 75 LEU A O 1
ATOM 571 N N . MET A 1 76 ? -8.527 -2.275 -0.004 1.00 97.31 76 MET A N 1
ATOM 572 C CA . MET A 1 76 ? -7.588 -3.097 -0.742 1.00 97.31 76 MET A CA 1
ATOM 573 C C . MET A 1 76 ? -6.958 -4.095 0.231 1.00 97.31 76 MET A C 1
ATOM 575 O O . MET A 1 76 ? -6.602 -3.729 1.352 1.00 97.31 76 MET A O 1
ATOM 579 N N . VAL A 1 77 ? -6.804 -5.345 -0.195 1.00 97.31 77 VAL A N 1
ATOM 580 C CA . VAL A 1 77 ? -6.217 -6.430 0.596 1.00 97.31 77 VAL A CA 1
ATOM 581 C C . VAL A 1 77 ? -5.077 -7.058 -0.197 1.00 97.31 77 VAL A C 1
ATOM 583 O O . VAL A 1 77 ? -5.279 -7.570 -1.299 1.00 97.31 77 VAL A O 1
ATOM 586 N N . ALA A 1 78 ? -3.869 -7.025 0.357 1.00 95.88 78 ALA A N 1
ATOM 587 C CA . ALA A 1 78 ? -2.712 -7.748 -0.155 1.00 95.88 78 ALA A CA 1
ATOM 588 C C . ALA A 1 78 ? -2.446 -8.974 0.720 1.00 95.88 78 ALA A C 1
ATOM 590 O O . ALA A 1 78 ? -2.234 -8.852 1.925 1.00 95.88 78 ALA A O 1
ATOM 591 N N . ARG A 1 79 ? -2.438 -10.160 0.110 1.00 95.00 79 ARG A N 1
ATOM 592 C CA . ARG A 1 79 ? -2.051 -11.410 0.773 1.00 95.00 79 ARG A CA 1
ATOM 593 C C . ARG A 1 79 ? -0.564 -11.660 0.545 1.00 95.00 79 ARG A C 1
ATOM 595 O O . ARG A 1 79 ? -0.114 -11.713 -0.599 1.00 95.00 79 ARG A O 1
ATOM 602 N N . GLN A 1 80 ? 0.185 -11.866 1.621 1.00 92.69 80 GLN A N 1
ATOM 603 C CA . GLN A 1 80 ? 1.646 -11.941 1.619 1.00 92.69 80 GLN A CA 1
ATOM 604 C C . GLN A 1 80 ? 2.265 -10.736 0.886 1.00 92.69 80 GLN A C 1
ATOM 606 O O . GLN A 1 80 ? 1.833 -9.601 1.086 1.00 92.69 80 GLN A O 1
ATOM 611 N N . ASN A 1 81 ? 3.257 -10.988 0.030 1.00 88.44 81 ASN A N 1
ATOM 612 C CA . ASN A 1 81 ? 3.861 -10.017 -0.883 1.00 88.44 81 ASN A CA 1
ATOM 613 C C . ASN A 1 81 ? 3.164 -10.015 -2.263 1.00 88.44 81 ASN A C 1
ATOM 615 O O . ASN A 1 81 ? 3.760 -9.632 -3.268 1.00 88.44 81 ASN A O 1
ATOM 619 N N . GLY A 1 82 ? 1.918 -10.498 -2.332 1.00 92.62 82 GLY A N 1
ATOM 620 C CA . GLY A 1 82 ? 1.089 -10.460 -3.532 1.00 92.62 82 GLY A CA 1
ATOM 621 C C . GLY A 1 82 ? 0.577 -9.054 -3.850 1.00 92.62 82 GLY A C 1
ATOM 622 O O . GLY A 1 82 ? 0.690 -8.125 -3.049 1.00 92.62 82 GLY A O 1
ATOM 623 N N . ILE A 1 83 ? -0.007 -8.897 -5.039 1.00 94.75 83 ILE A N 1
ATOM 624 C CA . ILE A 1 83 ? -0.648 -7.639 -5.427 1.00 94.75 83 ILE A CA 1
ATOM 625 C C . ILE A 1 83 ? -1.930 -7.441 -4.612 1.00 94.75 83 ILE A C 1
ATOM 627 O O . ILE A 1 83 ? -2.738 -8.361 -4.481 1.00 94.75 83 ILE A O 1
ATOM 631 N N . ALA A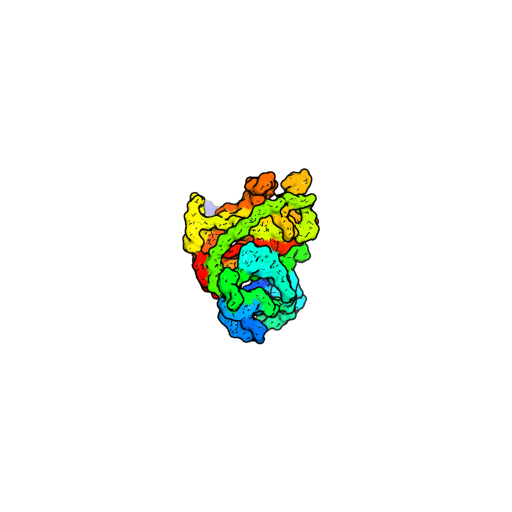 1 84 ? -2.128 -6.226 -4.111 1.00 95.94 84 ALA A N 1
ATOM 632 C CA . ALA A 1 84 ? -3.348 -5.785 -3.467 1.00 95.94 84 ALA A CA 1
ATOM 633 C C . ALA A 1 84 ? -4.528 -5.849 -4.441 1.00 95.94 84 ALA A C 1
ATOM 635 O O . ALA A 1 84 ? -4.468 -5.352 -5.570 1.00 95.94 84 ALA A O 1
ATOM 636 N N . ARG A 1 85 ? -5.624 -6.448 -3.987 1.00 94.31 85 ARG A N 1
ATOM 637 C CA . ARG A 1 85 ? -6.886 -6.527 -4.724 1.00 94.31 85 ARG A CA 1
ATOM 638 C C . ARG A 1 85 ? -7.969 -5.793 -3.954 1.00 94.31 85 ARG A C 1
ATOM 640 O O . ARG A 1 85 ? -7.905 -5.717 -2.731 1.00 94.31 85 ARG A O 1
ATOM 647 N N . VAL A 1 86 ? -8.957 -5.270 -4.670 1.00 94.19 86 VAL A N 1
ATOM 648 C CA . VAL A 1 86 ? -10.169 -4.735 -4.041 1.00 94.19 86 VAL A CA 1
ATOM 649 C C . VAL A 1 86 ? -10.815 -5.860 -3.233 1.00 94.19 86 VAL A C 1
ATOM 651 O O . VAL A 1 86 ? -10.918 -6.988 -3.720 1.00 94.19 86 VAL A O 1
ATOM 654 N N . ALA A 1 87 ? -11.212 -5.564 -2.000 1.00 94.12 87 ALA A N 1
ATOM 655 C CA . ALA A 1 87 ? -11.957 -6.489 -1.165 1.00 94.12 87 ALA A CA 1
ATOM 656 C C . ALA A 1 87 ? -13.231 -6.955 -1.890 1.00 94.12 87 ALA A C 1
ATOM 658 O O . ALA A 1 87 ? -13.888 -6.176 -2.578 1.00 94.12 87 ALA A O 1
ATOM 659 N N . ALA A 1 88 ? -13.594 -8.229 -1.725 1.00 91.06 88 ALA A N 1
ATOM 660 C CA . ALA A 1 88 ? -14.780 -8.792 -2.375 1.00 91.06 88 ALA A CA 1
ATOM 661 C C . ALA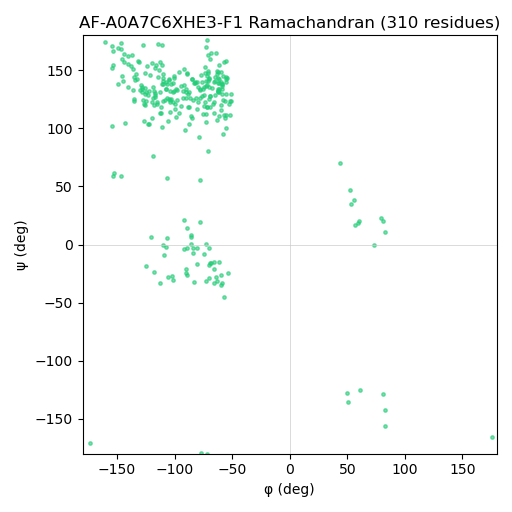 A 1 88 ? -16.096 -8.167 -1.873 1.00 91.06 88 ALA A C 1
ATOM 663 O O . ALA A 1 88 ? -17.111 -8.222 -2.565 1.00 91.06 88 ALA A O 1
ATOM 664 N N . VAL A 1 89 ? -16.069 -7.567 -0.680 1.00 91.75 89 VAL A N 1
ATOM 665 C CA . VAL A 1 89 ? -17.203 -6.890 -0.048 1.00 91.75 89 VAL A CA 1
ATOM 666 C C . VAL A 1 89 ? -17.045 -5.380 -0.221 1.00 91.75 89 VAL A C 1
ATOM 668 O O . VAL A 1 89 ? -15.978 -4.818 0.038 1.00 91.75 89 VAL A O 1
ATOM 671 N N . ALA A 1 90 ? -18.112 -4.720 -0.673 1.00 91.62 90 ALA A N 1
ATOM 672 C CA . ALA A 1 90 ? -18.155 -3.266 -0.770 1.00 91.62 90 ALA A CA 1
ATOM 673 C C . ALA A 1 90 ? -18.296 -2.634 0.623 1.00 91.62 90 ALA A C 1
ATOM 675 O O . ALA A 1 90 ? -18.947 -3.197 1.497 1.00 91.62 90 ALA A O 1
ATOM 676 N N . GLY A 1 91 ? -17.717 -1.448 0.811 1.00 93.06 91 GLY A N 1
ATOM 677 C CA . GLY A 1 91 ? -17.872 -0.703 2.057 1.00 93.06 91 GLY A CA 1
ATOM 678 C C . GLY A 1 91 ? -19.298 -0.185 2.217 1.00 93.06 91 GLY A C 1
ATOM 679 O O . GLY A 1 91 ? -19.819 0.488 1.324 1.00 93.06 91 GLY A O 1
ATOM 680 N N . GLU A 1 92 ? -19.912 -0.469 3.358 1.00 95.00 92 GLU A N 1
ATOM 681 C CA . GLU A 1 92 ? -21.230 0.035 3.724 1.00 95.00 92 GLU A CA 1
ATOM 682 C C . GLU A 1 92 ? -21.088 1.402 4.407 1.00 95.00 92 GLU A C 1
ATOM 684 O O . GLU A 1 92 ? -20.442 1.502 5.456 1.00 95.00 92 GLU A O 1
ATOM 689 N N . PRO A 1 93 ? -21.661 2.480 3.841 1.00 94.50 93 PRO A N 1
ATOM 690 C CA . PRO A 1 93 ? -21.660 3.776 4.497 1.00 94.50 93 PRO A CA 1
ATOM 691 C C . PRO A 1 93 ? -22.593 3.748 5.706 1.00 94.50 93 PRO A C 1
ATOM 693 O O . PRO A 1 93 ? -23.785 3.462 5.585 1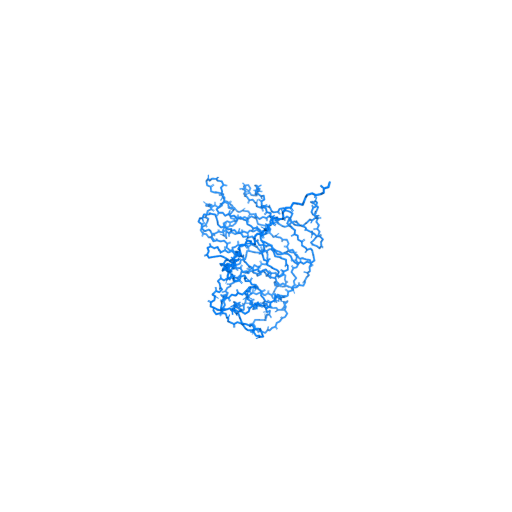.00 94.50 93 PRO A O 1
ATOM 696 N N . VAL A 1 94 ? -22.061 4.103 6.870 1.00 95.00 94 VAL A N 1
ATOM 697 C CA . VAL A 1 94 ? -22.823 4.184 8.119 1.00 95.00 94 VAL A CA 1
ATOM 698 C C . VAL A 1 94 ? -22.573 5.508 8.822 1.00 95.00 94 VAL A C 1
ATOM 700 O O . VAL A 1 94 ? -21.531 6.140 8.656 1.00 95.00 94 VAL A O 1
ATOM 703 N N . THR A 1 95 ? -23.515 5.906 9.670 1.00 94.81 95 THR A N 1
ATOM 704 C CA . THR A 1 95 ? -23.286 6.957 10.661 1.00 94.81 95 THR A CA 1
ATOM 705 C C . THR A 1 95 ? -22.878 6.296 11.965 1.00 94.81 95 THR A C 1
ATOM 707 O O . THR A 1 95 ? -23.643 5.519 12.536 1.00 94.81 95 THR A O 1
ATOM 710 N N . ARG A 1 96 ? -21.678 6.612 12.448 1.00 93.88 96 ARG A N 1
ATOM 711 C CA . ARG A 1 96 ? -21.139 6.072 13.693 1.00 93.88 96 ARG A CA 1
ATOM 712 C C . ARG A 1 96 ? -21.189 7.123 14.791 1.00 93.88 96 ARG A C 1
ATOM 714 O O . ARG A 1 96 ? -20.922 8.297 14.539 1.00 93.88 96 ARG A O 1
ATOM 721 N N . SER A 1 97 ? -21.481 6.685 16.015 1.00 94.62 97 SER A N 1
ATOM 722 C CA . SER A 1 97 ? -21.408 7.526 17.210 1.00 94.62 97 SER A CA 1
ATOM 723 C C . SER A 1 97 ? -20.464 6.917 18.242 1.00 94.62 97 SER A C 1
ATOM 725 O O . SER A 1 97 ? -20.594 5.748 18.603 1.00 94.62 97 SER A O 1
ATOM 727 N N . VAL A 1 98 ? -19.516 7.718 18.727 1.00 93.56 98 VAL A N 1
ATOM 728 C CA . VAL A 1 98 ? -18.597 7.356 19.814 1.00 93.56 98 VAL A CA 1
ATOM 729 C C . VAL A 1 98 ? -18.687 8.447 20.876 1.00 93.56 98 VAL A C 1
ATOM 731 O O . VAL A 1 98 ? -18.234 9.576 20.683 1.00 93.56 98 VAL A O 1
ATOM 734 N N . GLY A 1 99 ? -19.338 8.132 21.997 1.00 92.75 99 GLY A N 1
ATOM 735 C CA . GLY A 1 99 ? -19.718 9.144 22.982 1.00 92.75 99 GLY A CA 1
ATOM 736 C C . GLY A 1 99 ? -20.671 10.179 22.372 1.00 92.75 99 GLY A C 1
ATOM 737 O O . GLY A 1 99 ? -21.709 9.819 21.827 1.00 92.75 99 GLY A O 1
ATOM 738 N N . ALA A 1 100 ? -20.313 11.462 22.460 1.00 93.38 100 ALA A N 1
ATOM 739 C CA . ALA A 1 100 ? -21.089 12.568 21.886 1.00 93.38 100 ALA A CA 1
ATOM 740 C C . ALA A 1 100 ? -20.705 12.908 20.431 1.00 93.38 100 ALA A C 1
ATOM 742 O O . ALA A 1 100 ? -21.302 13.799 19.826 1.00 93.38 100 ALA A O 1
ATOM 743 N N . VAL A 1 101 ? -19.695 12.234 19.877 1.00 96.19 101 VAL A N 1
ATOM 744 C CA . VAL A 1 101 ? -19.202 12.488 18.522 1.00 96.19 101 VAL A CA 1
ATOM 745 C C . VAL A 1 101 ? -19.965 11.615 17.539 1.00 96.19 101 VAL A C 1
ATOM 747 O O . VAL A 1 101 ? -20.121 10.420 17.778 1.00 96.19 101 VAL A O 1
ATOM 750 N N . THR A 1 102 ? -20.423 12.204 16.435 1.00 95.81 102 THR A N 1
ATOM 751 C CA . THR A 1 102 ? -21.054 11.483 15.321 1.00 95.81 102 THR A CA 1
ATOM 752 C C . THR A 1 102 ? -20.351 11.814 14.011 1.00 95.81 102 THR A C 1
ATOM 754 O O . THR A 1 102 ? -20.066 12.982 13.761 1.00 95.81 102 THR A O 1
ATOM 757 N N . PHE A 1 103 ? -20.064 10.808 13.187 1.00 95.62 103 PHE A N 1
ATOM 758 C CA . PHE A 1 103 ? -19.347 10.954 11.916 1.00 95.62 103 PHE A CA 1
ATOM 759 C C . PHE A 1 103 ? -19.716 9.829 10.932 1.00 95.62 103 PHE A C 1
ATOM 761 O O . PHE A 1 103 ? -20.134 8.753 11.370 1.00 95.62 103 PHE A O 1
ATOM 768 N N . PRO A 1 104 ? -19.589 10.047 9.609 1.00 95.69 104 PRO A N 1
ATOM 769 C CA . PRO A 1 104 ? -19.741 8.972 8.633 1.00 95.69 104 PRO A CA 1
ATOM 770 C C . PRO A 1 104 ? -18.543 8.014 8.691 1.00 95.69 104 PRO A C 1
ATOM 772 O O . PRO A 1 104 ? -17.411 8.451 8.884 1.00 95.69 104 PRO A O 1
ATOM 775 N N . ALA A 1 105 ? -18.778 6.725 8.477 1.00 95.50 105 ALA A N 1
ATOM 776 C CA . ALA A 1 105 ? -17.764 5.675 8.398 1.00 95.50 105 ALA A CA 1
ATOM 777 C C . ALA A 1 105 ? -18.074 4.715 7.236 1.00 95.50 105 ALA A C 1
ATOM 779 O O . ALA A 1 105 ? -19.198 4.689 6.733 1.00 95.50 105 ALA A O 1
ATOM 780 N N . LEU A 1 106 ? -17.076 3.934 6.818 1.00 96.25 106 LEU A N 1
ATOM 781 C CA . LEU A 1 106 ? -17.264 2.782 5.932 1.00 96.25 106 LEU A CA 1
ATOM 782 C C . LEU A 1 106 ? -17.011 1.503 6.723 1.00 96.25 106 LEU A C 1
ATOM 784 O O . LEU A 1 106 ? -15.925 1.338 7.277 1.00 96.25 106 LEU A O 1
ATOM 788 N N . GLU A 1 107 ? -17.986 0.603 6.747 1.00 96.44 107 GLU A N 1
ATOM 789 C CA . GLU A 1 107 ? -17.857 -0.711 7.374 1.00 96.44 107 GLU A CA 1
ATOM 790 C C . GLU A 1 107 ? -17.683 -1.781 6.296 1.00 96.44 107 GLU A C 1
ATOM 792 O O . GLU A 1 107 ? -18.418 -1.824 5.311 1.00 96.44 107 GLU A O 1
ATOM 797 N N . TYR A 1 108 ? -16.702 -2.649 6.483 1.00 97.31 108 TYR A N 1
ATOM 798 C CA . TYR A 1 108 ? -16.435 -3.792 5.625 1.00 97.31 108 TYR A CA 1
ATOM 799 C C . TYR A 1 108 ? -16.562 -5.041 6.481 1.00 97.31 108 TYR A C 1
ATOM 801 O O . TYR A 1 108 ? -15.720 -5.279 7.348 1.00 97.31 108 TYR A O 1
ATOM 809 N N . ASN A 1 109 ? -17.622 -5.809 6.259 1.00 96.38 109 ASN A N 1
ATOM 810 C CA . ASN A 1 109 ? -17.901 -7.004 7.045 1.00 96.38 109 ASN A CA 1
ATOM 811 C C . ASN A 1 109 ? -17.376 -8.259 6.344 1.00 96.38 109 ASN A C 1
ATOM 813 O O . ASN A 1 109 ? -17.360 -8.323 5.114 1.00 96.38 109 ASN A O 1
ATOM 817 N N . ASP A 1 110 ? -16.963 -9.244 7.138 1.00 96.38 110 ASP A N 1
ATOM 818 C CA . ASP A 1 110 ? -16.577 -10.583 6.694 1.00 96.38 110 ASP A CA 1
ATOM 819 C C . ASP A 1 110 ? -15.459 -10.590 5.632 1.00 96.38 110 ASP A C 1
ATOM 821 O O . ASP A 1 110 ? -15.455 -11.402 4.702 1.00 96.38 110 ASP A O 1
ATOM 825 N N . ILE A 1 111 ? -14.478 -9.688 5.761 1.00 96.88 111 ILE A N 1
ATOM 826 C CA . ILE A 1 111 ? -13.309 -9.687 4.878 1.00 96.88 111 ILE A CA 1
ATOM 827 C C . ILE A 1 111 ? -12.493 -10.950 5.141 1.00 96.88 111 ILE A C 1
ATOM 829 O O . ILE A 1 111 ? -12.024 -11.176 6.257 1.00 96.88 111 ILE A O 1
ATOM 833 N N . GLU A 1 112 ? -12.308 -11.769 4.104 1.00 94.62 112 GLU A N 1
ATOM 834 C CA . GLU A 1 112 ? -11.554 -13.016 4.208 1.00 94.62 112 GLU A CA 1
ATOM 835 C C . GLU A 1 112 ? -10.114 -12.746 4.665 1.00 94.62 112 GLU A C 1
ATOM 837 O O . GLU A 1 112 ? -9.344 -12.041 4.008 1.00 94.62 112 GLU A O 1
ATOM 842 N N . ALA A 1 113 ? -9.751 -13.338 5.801 1.00 94.38 113 ALA A N 1
ATOM 843 C CA . ALA A 1 113 ? -8.455 -13.160 6.437 1.00 94.38 113 ALA A CA 1
ATOM 844 C C . ALA A 1 113 ? -8.127 -14.408 7.272 1.00 94.38 113 ALA A C 1
ATOM 846 O O . ALA A 1 113 ? -7.989 -14.364 8.494 1.00 94.38 113 ALA A O 1
ATOM 847 N N . ASN A 1 114 ? -8.081 -15.559 6.597 1.00 95.75 114 ASN A N 1
ATOM 848 C CA . ASN A 1 114 ? -8.065 -16.865 7.246 1.00 95.75 114 ASN A CA 1
ATOM 849 C C . ASN A 1 114 ? -6.678 -17.241 7.782 1.00 95.75 114 ASN A C 1
ATOM 851 O O . ASN A 1 114 ? -5.871 -17.831 7.062 1.00 95.75 114 ASN A O 1
ATOM 855 N N . LEU A 1 115 ? -6.423 -16.912 9.049 1.00 96.75 115 LEU A N 1
ATOM 856 C CA . LEU A 1 115 ? -5.222 -17.317 9.786 1.00 96.75 115 LEU A CA 1
ATOM 857 C C . LEU A 1 115 ? -5.408 -18.651 10.516 1.00 96.75 115 LEU A C 1
ATOM 859 O O . LEU A 1 115 ? -4.433 -19.374 10.715 1.00 96.75 115 LEU A O 1
ATOM 863 N N . ALA A 1 116 ? -6.648 -19.034 10.834 1.00 96.25 116 ALA A N 1
ATOM 864 C CA . ALA A 1 116 ? -6.953 -20.353 11.388 1.00 96.25 116 ALA A CA 1
ATOM 865 C C . ALA A 1 116 ? -6.540 -21.501 10.449 1.00 96.25 116 ALA A C 1
ATOM 867 O O . ALA A 1 116 ? -6.152 -22.573 10.912 1.00 96.25 116 ALA A O 1
ATOM 868 N N . GLY A 1 117 ? -6.651 -21.289 9.133 1.00 94.25 117 GLY A N 1
ATOM 869 C CA . GLY A 1 117 ? -6.253 -22.251 8.104 1.00 94.25 117 GLY A CA 1
ATOM 870 C C . GLY A 1 117 ? -4.761 -22.229 7.764 1.00 94.25 117 GLY A C 1
ATOM 871 O O . GLY A 1 117 ? -4.211 -23.274 7.427 1.00 94.25 117 GLY A O 1
ATOM 872 N N . ASP A 1 118 ? -4.107 -21.068 7.854 1.00 95.44 118 ASP A N 1
ATOM 873 C CA . ASP A 1 118 ? -2.674 -20.907 7.588 1.00 95.44 118 ASP A CA 1
ATOM 874 C C . ASP A 1 118 ? -2.107 -19.695 8.347 1.00 95.44 118 ASP A C 1
ATOM 876 O O . ASP A 1 118 ? -2.252 -18.541 7.937 1.00 95.44 118 ASP A O 1
ATOM 880 N N . ARG A 1 119 ? -1.417 -19.971 9.458 1.00 94.19 119 ARG A N 1
ATOM 881 C CA . ARG A 1 119 ? -0.828 -18.945 10.336 1.00 94.19 119 ARG A CA 1
ATOM 882 C C . ARG A 1 119 ? 0.422 -18.280 9.762 1.00 94.19 119 ARG A C 1
ATOM 884 O O . ARG A 1 119 ? 0.916 -17.326 10.351 1.00 94.19 119 ARG A O 1
ATOM 891 N N . THR A 1 120 ? 0.951 -18.770 8.641 1.00 92.75 120 THR A N 1
ATOM 892 C CA . THR A 1 120 ? 2.137 -18.181 7.999 1.00 92.75 120 THR A CA 1
ATOM 893 C C . THR A 1 120 ? 1.787 -17.004 7.086 1.00 92.75 120 THR A C 1
ATOM 895 O O . THR A 1 120 ? 2.675 -16.324 6.569 1.00 92.75 120 THR A O 1
ATOM 898 N N . VAL A 1 121 ? 0.491 -16.761 6.871 1.00 94.62 121 VAL A N 1
ATOM 899 C CA . VAL A 1 121 ? -0.016 -15.714 5.988 1.00 94.62 121 VAL A CA 1
ATOM 900 C C . VAL A 1 121 ? -0.044 -14.371 6.695 1.00 94.62 121 VAL A C 1
ATOM 902 O O . VAL A 1 121 ? -0.459 -14.262 7.845 1.00 94.62 121 VAL A O 1
ATOM 905 N N . GLN A 1 122 ? 0.343 -13.331 5.966 1.00 95.50 122 GLN A N 1
ATOM 906 C CA . GLN A 1 122 ? 0.131 -11.945 6.358 1.00 95.50 122 GLN A CA 1
ATOM 907 C C . GLN A 1 122 ? -0.868 -11.300 5.396 1.00 95.50 122 GLN A C 1
ATOM 909 O O . GLN A 1 122 ? -0.699 -11.406 4.180 1.00 95.50 122 GLN A O 1
ATOM 914 N N . TYR A 1 123 ? -1.887 -10.617 5.909 1.00 96.75 123 TYR A N 1
ATOM 915 C CA . TYR A 1 123 ? -2.770 -9.771 5.105 1.00 96.75 123 TYR A CA 1
ATOM 916 C C . TYR A 1 123 ? -2.465 -8.308 5.403 1.00 96.75 123 TYR A C 1
ATOM 918 O O . TYR A 1 123 ? -2.337 -7.927 6.561 1.00 96.75 123 TYR A O 1
ATOM 926 N N . ARG A 1 124 ? -2.343 -7.477 4.372 1.00 96.12 124 ARG A N 1
ATOM 927 C CA . ARG A 1 124 ? -2.134 -6.032 4.501 1.00 96.12 124 ARG A CA 1
ATOM 928 C C . ARG A 1 124 ? -3.317 -5.303 3.904 1.00 96.12 124 ARG A C 1
ATOM 930 O O . ARG A 1 124 ? -3.703 -5.577 2.771 1.00 96.12 124 ARG A O 1
ATOM 937 N N . LEU A 1 125 ? -3.877 -4.392 4.679 1.00 97.00 125 LEU A N 1
ATOM 938 C CA . LEU A 1 125 ? -5.056 -3.622 4.346 1.00 97.00 125 LEU A CA 1
ATOM 939 C C . LEU A 1 125 ? -4.663 -2.169 4.131 1.00 97.00 125 LEU A C 1
ATOM 941 O O . LEU A 1 125 ? -3.867 -1.620 4.889 1.00 97.00 125 LEU A O 1
ATOM 945 N N . LEU A 1 126 ? -5.232 -1.554 3.106 1.00 96.56 126 LEU A N 1
ATOM 946 C CA . LEU A 1 126 ? -5.066 -0.141 2.778 1.00 96.56 126 LEU A CA 1
ATOM 947 C C . LEU A 1 126 ? -6.298 0.350 2.022 1.00 96.56 126 LEU A C 1
ATOM 949 O O . LEU A 1 126 ? -7.099 -0.458 1.556 1.00 96.56 126 LEU A O 1
ATOM 953 N N . THR A 1 127 ? -6.453 1.662 1.875 1.00 95.88 127 THR A N 1
ATOM 954 C CA . THR A 1 127 ? -7.579 2.223 1.118 1.00 95.88 127 THR A CA 1
ATOM 955 C C . THR A 1 127 ? -7.120 2.847 -0.191 1.00 95.88 127 THR A C 1
ATOM 957 O O . THR A 1 127 ? -6.047 3.446 -0.255 1.00 95.88 127 THR A O 1
ATOM 960 N N . TYR A 1 128 ? -7.936 2.706 -1.234 1.00 94.25 128 TYR A N 1
ATOM 961 C CA . TYR A 1 128 ? -7.739 3.345 -2.535 1.00 94.25 128 TYR A CA 1
ATOM 962 C C . TYR A 1 128 ? -9.016 4.073 -2.942 1.00 94.25 128 TYR A C 1
ATOM 964 O O . TYR A 1 128 ? -10.109 3.515 -2.856 1.00 94.25 128 TYR A O 1
ATOM 972 N N . GLY A 1 129 ? -8.916 5.325 -3.371 1.00 90.88 129 GLY A N 1
ATOM 973 C CA . GLY A 1 129 ? -10.105 6.097 -3.714 1.00 90.88 129 GLY A CA 1
ATOM 974 C C . GLY A 1 129 ? -9.809 7.537 -4.086 1.00 90.88 129 GLY A C 1
ATOM 975 O O . GLY A 1 129 ? -8.671 7.901 -4.366 1.00 90.88 129 GLY A O 1
ATOM 976 N N . ALA A 1 130 ? -10.854 8.362 -4.119 1.00 87.19 130 ALA A N 1
ATOM 977 C CA . ALA A 1 130 ? -10.727 9.773 -4.469 1.00 87.19 130 ALA A CA 1
ATOM 978 C C . ALA A 1 130 ? -10.056 10.566 -3.333 1.00 87.19 130 ALA A C 1
ATOM 980 O O . ALA A 1 130 ? -10.688 10.866 -2.321 1.00 87.19 130 ALA A O 1
ATOM 981 N N . VAL A 1 131 ? -8.788 10.935 -3.524 1.00 83.94 131 VAL A N 1
ATOM 982 C CA . VAL A 1 131 ? -8.028 11.788 -2.590 1.00 83.94 131 VAL A CA 1
ATOM 983 C C . VAL A 1 131 ? -8.183 13.274 -2.919 1.00 83.94 131 VAL A C 1
ATOM 985 O O . VAL A 1 131 ? -8.135 14.124 -2.037 1.00 83.94 131 VAL A O 1
ATOM 988 N N . GLU A 1 132 ? -8.455 13.583 -4.187 1.00 80.88 132 GLU A N 1
ATOM 989 C CA . GLU A 1 132 ? -8.852 14.901 -4.689 1.00 80.88 132 GLU A CA 1
ATOM 990 C C . GLU A 1 132 ? -9.948 14.695 -5.756 1.00 80.88 132 GLU A C 1
ATOM 992 O O . GLU A 1 132 ? -10.049 13.597 -6.315 1.00 80.88 132 GLU A O 1
ATOM 997 N N . PRO A 1 133 ? -10.748 15.716 -6.132 1.00 78.25 133 PRO A N 1
ATOM 998 C CA . PRO A 1 133 ? -11.849 15.552 -7.094 1.00 78.25 133 PRO A CA 1
ATOM 999 C C . PRO A 1 133 ? -11.450 14.910 -8.431 1.00 78.25 133 PRO A C 1
ATOM 1001 O O . PRO A 1 133 ? -12.279 14.319 -9.122 1.00 78.25 133 PRO A O 1
ATOM 1004 N N . THR A 1 134 ? -10.176 15.029 -8.809 1.00 79.44 134 THR A N 1
ATOM 1005 C CA . THR A 1 134 ? -9.643 14.488 -10.061 1.00 79.44 134 THR A CA 1
ATOM 1006 C C . THR A 1 134 ? -8.514 13.474 -9.879 1.00 79.44 134 THR A C 1
ATOM 1008 O O . THR A 1 134 ? -7.953 13.019 -10.880 1.00 79.44 134 THR A O 1
ATOM 1011 N N . ARG A 1 135 ? -8.212 13.074 -8.640 1.00 84.06 135 ARG A N 1
ATOM 1012 C CA . ARG A 1 135 ? -7.102 12.177 -8.315 1.00 84.06 135 ARG A CA 1
ATOM 1013 C C . ARG A 1 135 ? -7.601 10.998 -7.495 1.00 84.06 135 ARG A C 1
ATOM 1015 O O . ARG A 1 135 ? -8.139 11.178 -6.404 1.00 84.06 135 ARG A O 1
ATOM 1022 N N . GLN A 1 136 ? -7.393 9.803 -8.035 1.00 88.00 136 GLN A N 1
ATOM 1023 C CA . GLN A 1 136 ? -7.514 8.566 -7.277 1.00 88.00 136 GLN A CA 1
ATOM 1024 C C . GLN A 1 136 ? -6.129 8.105 -6.854 1.00 88.00 136 GLN A C 1
ATOM 1026 O O . GLN A 1 136 ? -5.203 8.140 -7.665 1.00 88.00 136 GLN A O 1
ATOM 1031 N N . ASP A 1 137 ? -5.990 7.722 -5.593 1.00 91.62 137 ASP A N 1
ATOM 1032 C CA . ASP A 1 137 ? -4.725 7.270 -5.028 1.00 91.62 137 ASP A CA 1
ATOM 1033 C C . ASP A 1 137 ? -4.967 6.451 -3.754 1.00 91.62 137 ASP A C 1
ATOM 1035 O O . ASP A 1 137 ? -6.095 6.360 -3.255 1.00 91.62 137 ASP A O 1
ATOM 1039 N N . PHE A 1 138 ? -3.893 5.879 -3.219 1.00 93.69 138 PHE A N 1
ATOM 1040 C CA . PHE A 1 138 ? -3.880 5.352 -1.866 1.00 93.69 138 PHE A CA 1
ATOM 1041 C C . PHE A 1 138 ? -3.902 6.491 -0.852 1.00 93.69 138 PHE A C 1
ATOM 1043 O O . PHE A 1 138 ? -3.235 7.513 -1.024 1.00 93.69 138 PHE A O 1
ATOM 1050 N N . ALA A 1 139 ? -4.657 6.299 0.221 1.00 91.62 139 ALA A N 1
ATOM 1051 C CA . ALA A 1 139 ? -4.717 7.238 1.328 1.00 91.62 139 ALA A CA 1
ATOM 1052 C C . ALA A 1 139 ? -4.915 6.515 2.652 1.00 91.62 139 ALA A C 1
ATOM 1054 O O . ALA A 1 139 ? -5.250 5.327 2.701 1.00 91.62 139 ALA A O 1
ATOM 1055 N N . GLY A 1 140 ? -4.729 7.272 3.727 1.00 93.50 140 GLY A N 1
ATOM 1056 C CA . GLY A 1 140 ? -4.918 6.764 5.068 1.00 93.50 140 GLY A CA 1
ATOM 1057 C C . GLY A 1 140 ? -3.728 6.011 5.593 1.00 93.50 140 GLY A C 1
ATOM 1058 O O . GLY A 1 140 ? -2.608 6.409 5.335 1.00 93.50 140 GLY A O 1
ATOM 1059 N N . ASN A 1 141 ? -3.963 4.942 6.336 1.00 95.12 141 ASN A N 1
ATOM 1060 C CA . ASN A 1 141 ? -2.927 4.093 6.907 1.00 95.12 141 ASN A CA 1
ATOM 1061 C C . ASN A 1 141 ? -2.896 2.711 6.239 1.00 95.12 141 ASN A C 1
ATOM 1063 O O . ASN A 1 141 ? -3.767 2.343 5.446 1.00 95.12 141 ASN A O 1
ATOM 1067 N N . VAL A 1 142 ? -1.863 1.944 6.579 1.00 95.56 142 VAL A N 1
ATOM 1068 C CA . VAL A 1 142 ? -1.781 0.512 6.288 1.00 95.56 142 VAL A CA 1
ATOM 1069 C C . VAL A 1 142 ? -1.963 -0.236 7.597 1.00 95.56 142 VAL A C 1
ATOM 1071 O O . VAL A 1 142 ? -1.414 0.170 8.618 1.00 95.56 142 VAL A O 1
ATOM 1074 N N . TRP A 1 143 ? -2.702 -1.339 7.567 1.00 95.25 143 TRP A N 1
ATOM 1075 C CA . TRP A 1 143 ? -2.790 -2.249 8.702 1.00 95.25 143 TRP A CA 1
ATOM 1076 C C . TRP A 1 143 ? -2.427 -3.676 8.297 1.00 95.25 143 TRP A C 1
ATOM 1078 O O . TRP A 1 143 ? -2.672 -4.083 7.163 1.00 95.25 143 TRP A O 1
ATOM 1088 N N . ILE A 1 144 ? -1.828 -4.439 9.212 1.00 94.88 144 ILE A N 1
ATOM 1089 C CA . ILE A 1 144 ? -1.407 -5.824 8.984 1.00 94.88 144 ILE A CA 1
ATOM 1090 C C . ILE A 1 144 ? -2.168 -6.784 9.904 1.00 94.88 144 ILE A C 1
ATOM 1092 O O . ILE A 1 144 ? -2.166 -6.621 11.119 1.00 94.88 144 ILE A O 1
ATOM 1096 N N . HIS A 1 145 ? -2.779 -7.808 9.309 1.00 95.38 145 HIS A N 1
ATOM 1097 C CA . HIS A 1 145 ? -3.393 -8.947 9.990 1.00 95.38 145 HIS A CA 1
ATOM 1098 C C . HIS A 1 145 ? -2.514 -10.180 9.818 1.00 95.38 145 HIS A C 1
ATOM 1100 O O . HIS A 1 145 ? -2.443 -10.752 8.725 1.00 95.38 145 HIS A O 1
ATOM 1106 N N . ALA A 1 146 ? -1.823 -10.588 10.875 1.00 96.00 146 ALA A N 1
ATOM 1107 C CA . ALA A 1 146 ? -0.935 -11.745 10.836 1.00 96.00 146 ALA A CA 1
ATOM 1108 C C . ALA A 1 146 ? -0.771 -12.377 12.221 1.00 96.00 146 ALA A C 1
ATOM 1110 O O . ALA A 1 146 ? -0.802 -11.681 13.232 1.00 96.00 146 ALA A O 1
ATOM 1111 N N . ALA A 1 147 ? -0.508 -13.683 12.274 1.00 94.81 147 ALA A N 1
ATOM 1112 C CA . ALA A 1 147 ? -0.017 -14.302 13.508 1.00 94.81 147 ALA A CA 1
ATOM 1113 C C . ALA A 1 147 ? 1.426 -13.859 13.823 1.00 94.81 147 ALA A C 1
ATOM 1115 O O . ALA A 1 147 ? 1.822 -13.794 14.980 1.00 94.81 147 ALA A O 1
ATOM 1116 N N . ASP A 1 148 ? 2.197 -13.543 12.779 1.00 94.81 148 ASP A N 1
ATOM 1117 C CA . ASP A 1 148 ? 3.546 -12.993 12.859 1.00 94.81 148 ASP A CA 1
ATOM 1118 C C . ASP A 1 148 ? 3.726 -11.970 11.721 1.00 94.81 148 ASP A C 1
ATOM 1120 O O . ASP A 1 148 ? 3.824 -12.377 10.560 1.00 94.81 148 ASP A O 1
ATOM 1124 N N . PRO A 1 149 ? 3.706 -10.653 12.002 1.00 92.25 149 PRO A N 1
ATOM 1125 C CA . PRO A 1 149 ? 3.829 -9.588 11.014 1.00 92.25 149 PRO A CA 1
ATOM 1126 C C . PRO A 1 149 ? 5.282 -9.222 10.686 1.00 92.25 149 PRO A C 1
ATOM 1128 O O . PRO A 1 149 ? 5.499 -8.249 9.958 1.00 92.25 149 PRO A O 1
ATOM 1131 N N . ARG A 1 150 ? 6.277 -9.959 11.205 1.00 94.69 150 ARG A N 1
ATOM 1132 C CA . ARG A 1 150 ? 7.688 -9.674 10.926 1.00 94.69 150 ARG A CA 1
ATOM 1133 C C . ARG A 1 150 ? 7.985 -9.690 9.436 1.00 94.69 150 ARG A C 1
ATOM 1135 O O . ARG A 1 150 ? 7.288 -10.302 8.626 1.00 94.69 150 ARG A O 1
ATOM 1142 N N . THR A 1 151 ? 9.059 -8.997 9.090 1.00 91.69 151 THR A N 1
ATOM 1143 C CA . THR A 1 151 ? 9.509 -8.816 7.715 1.00 91.69 151 THR A CA 1
ATOM 1144 C C . THR A 1 151 ? 9.609 -10.144 6.962 1.00 91.69 151 THR A C 1
ATOM 1146 O O . THR A 1 151 ? 10.372 -11.030 7.341 1.00 91.69 151 THR A O 1
ATOM 1149 N N . ILE A 1 152 ? 8.905 -10.233 5.832 1.00 89.50 152 ILE A N 1
ATOM 1150 C CA . ILE A 1 152 ? 9.095 -11.273 4.819 1.00 89.50 152 ILE A CA 1
ATOM 1151 C C . ILE A 1 152 ? 9.659 -10.585 3.580 1.00 89.50 152 ILE A C 1
ATOM 1153 O O . ILE A 1 152 ? 9.010 -9.708 3.003 1.00 89.50 152 ILE A O 1
ATOM 1157 N N . LEU A 1 153 ? 10.872 -10.960 3.165 1.00 89.88 153 LEU A N 1
ATOM 1158 C CA . LEU A 1 153 ? 11.483 -10.388 1.964 1.00 89.88 153 LEU A CA 1
ATOM 1159 C C . LEU A 1 153 ? 10.586 -10.627 0.735 1.00 89.88 153 LEU A C 1
ATOM 1161 O O . LEU A 1 153 ? 9.924 -11.670 0.658 1.00 89.88 153 LEU A O 1
ATOM 1165 N N . PRO A 1 154 ? 10.533 -9.682 -0.222 1.00 90.56 154 PRO A N 1
ATOM 1166 C CA . PRO A 1 154 ? 9.781 -9.889 -1.452 1.00 90.56 154 PRO A CA 1
ATOM 1167 C C . PRO A 1 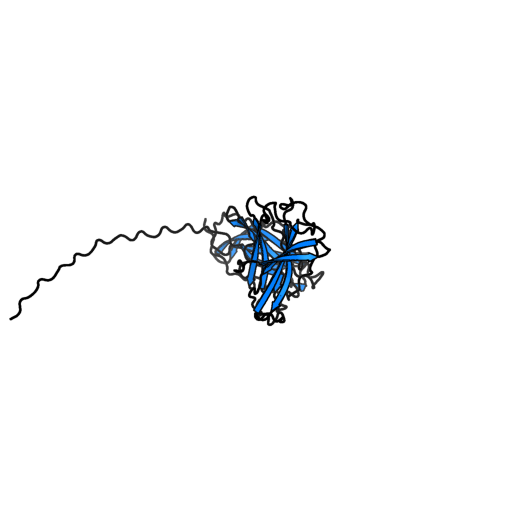154 ? 10.215 -11.180 -2.152 1.00 90.56 154 PRO A C 1
ATOM 1169 O O . PRO A 1 154 ? 11.395 -11.520 -2.140 1.00 90.56 154 PRO A O 1
ATOM 1172 N N . GLY A 1 155 ? 9.262 -11.890 -2.758 1.00 89.44 155 GLY A N 1
ATOM 1173 C CA . GLY A 1 155 ? 9.545 -13.000 -3.667 1.00 89.44 155 GLY A CA 1
ATOM 1174 C C . GLY A 1 155 ? 9.638 -12.445 -5.084 1.00 89.44 155 GLY A C 1
ATOM 1175 O O . GLY A 1 155 ? 8.579 -12.193 -5.667 1.00 89.44 155 GLY A O 1
ATOM 1176 N N . PRO A 1 156 ? 10.843 -12.189 -5.627 1.00 91.62 156 PRO A N 1
ATOM 1177 C CA . PRO A 1 156 ? 10.952 -11.419 -6.848 1.00 91.62 156 PRO A CA 1
ATOM 1178 C C . PRO A 1 156 ? 10.431 -12.218 -8.040 1.00 91.62 156 PRO A C 1
ATOM 1180 O O . PRO A 1 156 ? 10.657 -13.425 -8.139 1.00 91.62 156 PRO A O 1
ATOM 1183 N N . VAL A 1 157 ? 9.764 -11.537 -8.963 1.00 93.12 157 VAL A N 1
ATOM 1184 C CA . VAL A 1 157 ? 9.310 -12.115 -10.233 1.00 93.12 157 VAL A CA 1
ATOM 1185 C C . VAL A 1 157 ? 10.124 -11.525 -11.374 1.00 93.12 157 VAL A C 1
ATOM 1187 O O . VAL A 1 157 ? 10.393 -10.324 -11.395 1.00 93.12 157 VAL A O 1
ATOM 1190 N N . LEU A 1 158 ? 10.522 -12.373 -12.320 1.00 94.81 158 LEU A N 1
ATOM 1191 C CA . LEU A 1 158 ? 11.203 -11.938 -13.536 1.00 94.81 158 LEU A CA 1
ATOM 1192 C C . LEU A 1 158 ? 10.173 -11.620 -14.625 1.00 94.81 158 LEU A C 1
ATOM 1194 O O . LEU A 1 158 ? 9.135 -12.287 -14.675 1.00 94.81 158 LEU A O 1
ATOM 1198 N N . PRO A 1 159 ? 10.453 -10.650 -15.511 1.00 96.75 159 PRO A N 1
ATOM 1199 C CA . PRO A 1 159 ? 9.590 -10.400 -16.652 1.00 96.75 159 PRO A CA 1
ATOM 1200 C C . PRO A 1 159 ? 9.532 -11.613 -17.588 1.00 96.75 159 PRO A C 1
ATOM 1202 O O . PRO A 1 159 ? 10.538 -12.303 -17.805 1.00 96.75 159 PRO A O 1
ATOM 1205 N N . LEU A 1 160 ? 8.346 -11.847 -18.155 1.00 96.88 160 LEU A N 1
ATOM 1206 C CA . LEU A 1 160 ? 8.117 -12.841 -19.212 1.00 96.88 160 LEU A CA 1
ATOM 1207 C C . LEU A 1 160 ? 8.293 -12.247 -20.616 1.00 96.88 160 LEU A C 1
ATOM 1209 O O . LEU A 1 160 ? 8.559 -12.977 -21.571 1.00 96.88 160 LEU A O 1
ATOM 1213 N N . GLY A 1 161 ? 8.185 -10.925 -20.7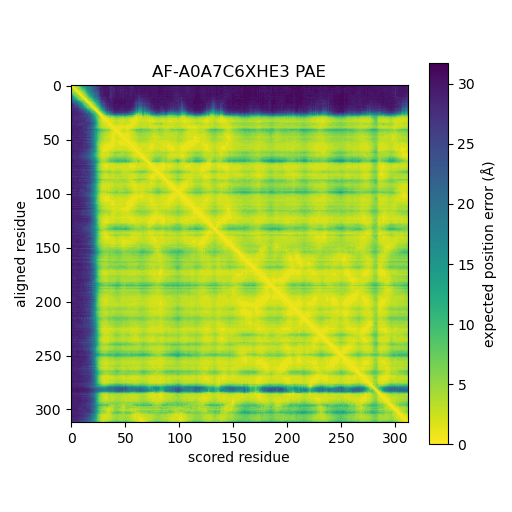21 1.00 97.94 161 GLY A N 1
ATOM 1214 C CA . GLY A 1 161 ? 8.222 -10.178 -21.966 1.00 97.94 161 GLY A CA 1
ATOM 1215 C C . GLY A 1 161 ? 8.233 -8.672 -21.720 1.00 97.94 161 GLY A C 1
ATOM 1216 O O . GLY A 1 161 ? 8.372 -8.199 -20.588 1.00 97.94 161 GLY A O 1
ATOM 1217 N N . LEU A 1 162 ? 8.081 -7.921 -22.809 1.00 98.06 162 LEU A N 1
ATOM 1218 C CA . LEU A 1 162 ? 7.806 -6.487 -22.795 1.00 98.06 162 LEU A CA 1
ATOM 1219 C C . LEU A 1 162 ? 6.337 -6.261 -23.145 1.00 98.06 162 LEU A C 1
ATOM 1221 O O . LEU A 1 162 ? 5.803 -6.923 -24.036 1.00 98.06 162 LEU A O 1
ATOM 1225 N N . ALA A 1 163 ? 5.702 -5.297 -22.485 1.00 97.12 163 ALA A N 1
ATOM 1226 C CA . ALA A 1 163 ? 4.313 -4.956 -22.741 1.00 97.12 163 ALA A CA 1
ATOM 1227 C C . ALA A 1 163 ? 4.120 -4.522 -24.204 1.00 97.12 163 ALA A C 1
ATOM 1229 O O . ALA A 1 163 ? 4.916 -3.765 -24.756 1.00 97.12 163 ALA A O 1
ATOM 1230 N N . HIS A 1 164 ? 3.018 -4.943 -24.828 1.00 95.81 164 HIS A N 1
ATOM 1231 C CA . HIS A 1 164 ? 2.713 -4.607 -26.227 1.00 95.81 164 HIS A CA 1
ATOM 1232 C C . HIS A 1 164 ? 2.383 -3.123 -26.466 1.00 95.81 164 HIS A C 1
ATOM 1234 O O . HIS A 1 164 ? 2.355 -2.667 -27.607 1.00 95.81 164 HIS A O 1
ATOM 1240 N N . SER A 1 165 ? 2.082 -2.379 -25.401 1.00 94.19 165 SER A N 1
ATOM 1241 C CA . SER A 1 165 ? 1.728 -0.962 -25.436 1.00 94.19 165 SER A CA 1
ATOM 1242 C C . SER A 1 165 ? 2.261 -0.271 -24.180 1.00 94.19 165 SER A C 1
ATOM 1244 O O . SER A 1 165 ? 2.182 -0.861 -23.100 1.00 94.19 165 SER A O 1
ATOM 1246 N N . PRO A 1 166 ? 2.703 0.998 -24.267 1.00 93.19 166 PRO A N 1
ATOM 1247 C CA . PRO A 1 166 ? 3.012 1.807 -23.088 1.00 93.19 166 PRO A CA 1
ATOM 1248 C C . PRO A 1 166 ? 1.796 1.993 -22.171 1.00 93.19 166 PRO A C 1
ATOM 1250 O O . PRO A 1 166 ? 1.960 2.183 -20.971 1.00 93.19 166 PRO A O 1
ATOM 1253 N N . ARG A 1 167 ? 0.574 1.927 -22.725 1.00 92.75 167 ARG A N 1
ATOM 1254 C CA . ARG A 1 167 ? -0.718 2.078 -22.033 1.00 92.75 167 ARG A CA 1
ATOM 1255 C C . ARG A 1 167 ? -1.546 0.786 -22.176 1.00 92.75 167 ARG A C 1
ATOM 1257 O O . ARG A 1 167 ? -2.434 0.733 -23.030 1.00 92.75 167 ARG A O 1
ATOM 1264 N N . PRO A 1 168 ? -1.235 -0.285 -21.425 1.00 92.12 168 PRO A N 1
ATOM 1265 C CA . PRO A 1 168 ? -2.029 -1.513 -21.420 1.00 92.12 168 PRO A CA 1
ATOM 1266 C C . PRO A 1 168 ? -3.456 -1.244 -20.917 1.00 92.12 168 PRO A C 1
ATOM 1268 O O . PRO A 1 168 ? -3.658 -0.509 -19.952 1.00 92.12 168 PRO A O 1
ATOM 1271 N N . ALA A 1 169 ? -4.453 -1.865 -21.554 1.00 88.44 169 ALA A N 1
ATOM 1272 C CA . ALA A 1 169 ? -5.868 -1.620 -21.254 1.00 88.44 169 ALA A CA 1
ATOM 1273 C C . ALA A 1 169 ? -6.272 -2.006 -19.817 1.00 88.44 169 ALA A C 1
ATOM 1275 O O . ALA A 1 169 ? -7.148 -1.370 -19.239 1.00 88.44 169 ALA A O 1
ATOM 1276 N N . GLY A 1 170 ? -5.625 -3.025 -19.240 1.00 88.38 170 GLY A N 1
ATOM 1277 C CA . GLY A 1 170 ? -5.861 -3.478 -17.864 1.00 88.38 170 GLY A CA 1
ATOM 1278 C C . GLY A 1 170 ? -5.157 -2.650 -16.783 1.00 88.38 170 GLY A C 1
ATOM 1279 O O . GLY A 1 170 ? -5.344 -2.926 -15.604 1.00 88.38 170 GLY A O 1
ATOM 1280 N N . GLY A 1 171 ? -4.353 -1.650 -17.158 1.00 92.25 171 GLY A N 1
ATOM 1281 C CA . GLY A 1 171 ? -3.519 -0.901 -16.219 1.00 92.25 171 GLY A CA 1
ATOM 1282 C C . GLY A 1 171 ? -2.200 -1.604 -15.899 1.00 92.25 171 GLY A C 1
ATOM 1283 O O . GLY A 1 171 ? -1.696 -2.408 -16.691 1.00 92.25 171 GLY A O 1
ATOM 1284 N N . TYR A 1 172 ? -1.626 -1.286 -14.741 1.00 95.50 172 TYR A N 1
ATOM 1285 C CA . TYR A 1 172 ? -0.302 -1.756 -14.339 1.00 95.50 172 TYR A CA 1
ATOM 1286 C C . TYR A 1 172 ? -0.331 -2.480 -12.996 1.00 95.50 172 TYR A C 1
ATOM 1288 O O . TYR A 1 172 ? -1.154 -2.170 -12.144 1.00 95.50 172 TYR A O 1
ATOM 1296 N N . ASP A 1 173 ? 0.621 -3.386 -12.792 1.00 96.69 173 ASP A N 1
ATOM 1297 C CA . ASP A 1 173 ? 0.979 -3.939 -11.488 1.00 96.69 173 ASP A CA 1
ATOM 1298 C C . ASP A 1 173 ? 2.290 -3.298 -11.016 1.00 96.69 173 ASP A C 1
ATOM 1300 O O . ASP A 1 173 ? 3.344 -3.549 -11.606 1.00 96.69 173 ASP A O 1
ATOM 1304 N N . ALA A 1 174 ? 2.256 -2.519 -9.933 1.00 96.69 174 ALA A N 1
ATOM 1305 C CA . ALA A 1 174 ? 3.467 -2.032 -9.275 1.00 96.69 174 ALA A CA 1
ATOM 1306 C C . ALA A 1 174 ? 3.946 -3.039 -8.217 1.00 96.69 174 ALA A C 1
ATOM 1308 O O . ALA A 1 174 ? 3.241 -3.328 -7.248 1.00 96.69 174 ALA A O 1
ATOM 1309 N N . ARG A 1 175 ? 5.150 -3.593 -8.380 1.00 97.56 175 ARG A N 1
ATOM 1310 C CA . ARG A 1 175 ? 5.694 -4.622 -7.482 1.00 97.56 175 ARG A CA 1
ATOM 1311 C C . ARG A 1 175 ? 6.976 -4.160 -6.819 1.00 97.56 175 ARG A C 1
ATOM 1313 O O . ARG A 1 175 ? 7.956 -3.887 -7.500 1.00 97.56 175 ARG A O 1
ATOM 1320 N N . ILE A 1 176 ? 6.995 -4.162 -5.493 1.00 97.75 176 ILE A N 1
ATOM 1321 C CA . ILE A 1 176 ? 8.215 -4.078 -4.695 1.00 97.75 176 ILE A CA 1
ATOM 1322 C C . ILE A 1 176 ? 8.929 -5.425 -4.826 1.00 97.75 176 ILE A C 1
ATOM 1324 O O . ILE A 1 176 ? 8.430 -6.449 -4.367 1.00 97.75 176 ILE A O 1
ATOM 1328 N N . GLN A 1 177 ? 10.081 -5.419 -5.487 1.00 96.50 177 GLN A N 1
ATOM 1329 C CA . GLN A 1 177 ? 10.855 -6.615 -5.841 1.00 96.50 177 GLN A CA 1
ATOM 1330 C C . GLN A 1 177 ? 12.038 -6.831 -4.914 1.00 96.50 177 GLN A C 1
ATOM 1332 O O . GLN A 1 177 ? 12.465 -7.959 -4.693 1.00 96.50 177 GLN A O 1
ATOM 1337 N N . VAL A 1 178 ? 12.598 -5.742 -4.394 1.00 96.00 178 VAL A N 1
ATOM 1338 C CA . VAL A 1 178 ? 13.740 -5.784 -3.490 1.00 96.00 178 VAL A CA 1
ATOM 1339 C C . VAL A 1 178 ? 13.470 -4.815 -2.363 1.00 96.00 178 VAL A C 1
ATOM 1341 O O . VAL A 1 178 ? 13.102 -3.666 -2.606 1.00 96.00 178 VAL A O 1
ATOM 1344 N N . VAL A 1 179 ? 13.700 -5.285 -1.143 1.00 96.00 179 VAL A N 1
ATOM 1345 C CA . VAL A 1 179 ? 13.944 -4.410 -0.008 1.00 96.00 179 VAL A CA 1
ATOM 1346 C C . VAL A 1 179 ? 15.230 -4.860 0.651 1.00 96.00 179 VAL A C 1
ATOM 1348 O O . VAL A 1 179 ? 15.374 -6.033 0.993 1.00 96.00 179 VAL A O 1
ATOM 1351 N N . TRP A 1 180 ? 16.173 -3.939 0.786 1.00 96.88 180 TRP A N 1
ATOM 1352 C CA . TRP A 1 180 ? 17.491 -4.218 1.334 1.00 96.88 180 TRP A CA 1
ATOM 1353 C C . TRP A 1 180 ? 17.744 -3.317 2.543 1.00 96.88 180 TRP A C 1
ATOM 1355 O O . TRP A 1 180 ? 17.973 -2.126 2.344 1.00 96.88 180 TRP A O 1
ATOM 1365 N N . PRO A 1 181 ? 17.651 -3.843 3.776 1.00 96.88 181 PRO A N 1
ATOM 1366 C CA . PRO A 1 181 ? 17.902 -3.073 4.992 1.00 96.88 181 PRO A CA 1
ATOM 1367 C C . PRO A 1 181 ? 19.395 -2.830 5.248 1.00 96.88 181 PRO A C 1
ATOM 1369 O O . PRO A 1 181 ? 20.225 -3.720 5.045 1.00 96.88 181 PRO A O 1
ATOM 1372 N N . HIS A 1 182 ? 19.738 -1.620 5.695 1.00 97.19 182 HIS A N 1
ATOM 1373 C CA . HIS A 1 182 ? 21.122 -1.198 5.914 1.00 97.19 182 HIS A CA 1
ATOM 1374 C C . HIS A 1 182 ? 21.273 -0.087 6.971 1.00 97.19 182 HIS A C 1
ATOM 1376 O O . HIS A 1 182 ? 20.308 0.512 7.454 1.00 97.19 182 HIS A O 1
ATOM 1382 N N . ASP A 1 183 ? 22.526 0.195 7.330 1.00 95.69 183 ASP A N 1
ATOM 1383 C CA . ASP A 1 183 ? 22.950 1.156 8.363 1.00 95.69 183 ASP A CA 1
ATOM 1384 C C . ASP A 1 183 ? 23.093 2.619 7.884 1.00 95.69 183 ASP A C 1
ATOM 1386 O O . ASP A 1 183 ? 23.643 3.461 8.596 1.00 95.69 183 ASP A O 1
ATOM 1390 N N . GLY A 1 184 ? 22.672 2.934 6.656 1.00 92.88 184 GLY A N 1
ATOM 1391 C CA . GLY A 1 184 ? 22.895 4.247 6.024 1.00 92.88 184 GLY A CA 1
ATOM 1392 C C . GLY A 1 184 ? 24.336 4.524 5.560 1.00 92.88 184 GLY A C 1
ATOM 1393 O O . GLY A 1 184 ? 24.602 5.582 4.997 1.00 92.88 184 GLY A O 1
ATOM 1394 N N . LYS A 1 185 ? 25.275 3.588 5.754 1.00 94.69 185 LYS A N 1
ATOM 1395 C CA . LYS A 1 185 ? 26.638 3.617 5.185 1.00 94.69 185 LYS A CA 1
ATOM 1396 C C . LYS A 1 185 ? 26.815 2.610 4.047 1.00 94.69 185 LYS A C 1
ATOM 1398 O O . LYS A 1 185 ? 27.925 2.431 3.551 1.00 94.69 185 LYS A O 1
ATOM 1403 N N . GLY A 1 186 ? 25.729 1.952 3.650 1.00 91.25 186 GLY A N 1
ATOM 1404 C CA . GLY A 1 186 ? 25.732 0.921 2.620 1.00 91.25 186 GLY A CA 1
ATOM 1405 C C . GLY A 1 186 ? 26.175 -0.454 3.123 1.00 91.25 186 GLY A C 1
ATOM 1406 O O . GLY A 1 186 ? 26.550 -1.289 2.302 1.00 91.25 186 GLY A O 1
ATOM 1407 N N . ASN A 1 187 ? 26.119 -0.726 4.432 1.00 96.31 187 ASN A N 1
ATOM 1408 C CA . ASN A 1 187 ? 26.307 -2.083 4.949 1.00 96.31 187 ASN A CA 1
ATOM 1409 C C . ASN A 1 187 ? 24.956 -2.715 5.262 1.00 96.31 187 ASN A C 1
ATOM 1411 O O . ASN A 1 187 ? 24.133 -2.105 5.940 1.00 96.31 187 ASN A O 1
ATOM 1415 N N . HIS A 1 188 ? 24.754 -3.953 4.809 1.00 96.12 188 HIS A N 1
ATOM 1416 C CA . HIS A 1 188 ? 23.565 -4.716 5.170 1.00 96.12 188 HIS A CA 1
ATOM 1417 C C . HIS A 1 188 ? 23.474 -4.884 6.689 1.00 96.12 188 HIS A C 1
ATOM 1419 O O . HIS A 1 188 ? 24.448 -5.283 7.333 1.00 96.12 188 HIS A O 1
ATOM 1425 N N . THR A 1 189 ? 22.271 -4.689 7.219 1.00 96.25 189 THR A N 1
ATOM 1426 C CA . THR A 1 189 ? 21.981 -4.784 8.649 1.00 96.25 189 THR A CA 1
ATOM 1427 C C . THR A 1 189 ? 20.687 -5.577 8.857 1.00 96.25 189 THR A C 1
ATOM 1429 O O . THR A 1 189 ? 19.780 -5.462 8.030 1.00 96.25 189 THR A O 1
ATOM 1432 N N . PRO A 1 190 ? 20.566 -6.391 9.925 1.00 94.44 190 PRO A N 1
ATOM 1433 C CA . PRO A 1 190 ? 19.308 -7.049 10.269 1.00 94.44 190 PRO A CA 1
ATOM 1434 C C . PRO A 1 190 ? 18.149 -6.058 10.434 1.00 94.44 190 PRO A C 1
ATOM 1436 O O . PRO A 1 190 ? 18.348 -4.874 10.705 1.00 94.44 190 PRO A O 1
ATOM 1439 N N . VAL A 1 191 ? 16.920 -6.550 10.298 1.00 93.81 191 VAL A N 1
ATOM 1440 C CA . VAL A 1 191 ? 15.697 -5.730 10.363 1.00 93.81 191 VAL A CA 1
ATOM 1441 C C . VAL A 1 191 ? 15.570 -4.990 11.697 1.00 93.81 191 VAL A C 1
ATOM 1443 O O . VAL A 1 191 ? 15.081 -3.871 11.744 1.00 93.81 191 VAL A O 1
ATOM 1446 N N . GLU A 1 192 ? 16.045 -5.597 12.778 1.00 94.44 192 GLU A N 1
ATOM 1447 C CA . GLU A 1 192 ? 16.001 -5.071 14.142 1.00 94.44 192 GLU A CA 1
ATOM 1448 C C . GLU A 1 192 ? 16.914 -3.853 14.357 1.00 94.44 192 GLU A C 1
ATOM 1450 O O . GLU A 1 192 ? 16.782 -3.150 15.356 1.00 94.44 192 GLU A O 1
ATOM 1455 N N . GLU A 1 193 ? 17.852 -3.613 13.444 1.00 95.75 193 GLU A N 1
ATOM 1456 C CA . GLU A 1 193 ? 18.895 -2.592 13.570 1.00 95.75 193 GLU A CA 1
ATOM 1457 C C . GLU A 1 193 ? 18.920 -1.620 12.381 1.00 95.75 193 GLU A C 1
ATOM 1459 O O . GLU A 1 193 ? 19.498 -0.533 12.472 1.00 95.75 193 GLU A O 1
ATOM 1464 N N . ALA A 1 194 ? 18.312 -1.997 11.255 1.00 96.88 194 ALA A N 1
ATOM 1465 C CA . ALA A 1 194 ? 18.292 -1.182 10.056 1.00 96.88 194 ALA A CA 1
ATOM 1466 C C . ALA A 1 194 ? 17.574 0.148 10.309 1.00 96.88 194 ALA A C 1
ATOM 1468 O O . ALA A 1 194 ? 16.474 0.207 10.854 1.00 96.88 194 ALA A O 1
ATOM 1469 N N . THR A 1 195 ? 18.210 1.233 9.878 1.00 96.25 195 THR A N 1
ATOM 1470 C CA . THR A 1 195 ? 17.644 2.593 9.939 1.00 96.25 195 THR A CA 1
ATOM 1471 C C . THR A 1 195 ? 17.286 3.118 8.555 1.00 96.25 195 THR A C 1
ATOM 1473 O O . THR A 1 195 ? 16.612 4.140 8.423 1.00 96.25 195 THR A O 1
ATOM 1476 N N . TYR A 1 196 ? 17.698 2.388 7.518 1.00 97.38 196 TYR A N 1
ATOM 1477 C CA . TYR A 1 196 ? 17.401 2.672 6.130 1.00 97.38 196 TYR A CA 1
ATOM 1478 C C . TYR A 1 196 ? 17.120 1.380 5.368 1.00 97.38 196 TYR A C 1
ATOM 1480 O O . TYR A 1 196 ? 17.585 0.298 5.737 1.00 97.38 196 TYR A O 1
ATOM 1488 N N . VAL A 1 197 ? 16.371 1.511 4.280 1.00 97.69 197 VAL A N 1
ATOM 1489 C CA . VAL A 1 197 ? 16.207 0.467 3.277 1.00 97.69 197 VAL A CA 1
ATOM 1490 C C . VAL A 1 197 ? 16.379 1.046 1.876 1.00 97.69 197 VAL A C 1
ATOM 1492 O O . VAL A 1 197 ? 15.938 2.162 1.595 1.00 97.69 197 VAL A O 1
ATOM 1495 N N . ASN A 1 198 ? 16.921 0.241 0.968 1.00 97.69 198 ASN A N 1
ATOM 1496 C CA . ASN A 1 198 ? 16.757 0.468 -0.464 1.00 97.69 198 ASN A CA 1
ATOM 1497 C C . ASN A 1 198 ? 15.543 -0.320 -0.952 1.00 97.69 198 ASN A C 1
ATOM 1499 O O . ASN A 1 198 ? 15.416 -1.506 -0.640 1.00 97.69 198 ASN A O 1
ATOM 1503 N N . VAL A 1 199 ? 14.663 0.321 -1.721 1.00 98.31 199 VAL A N 1
ATOM 1504 C CA . VAL A 1 199 ? 13.448 -0.294 -2.273 1.00 98.31 199 VAL A CA 1
ATOM 1505 C C . VAL A 1 199 ? 13.529 -0.274 -3.790 1.00 98.31 199 VAL A C 1
ATOM 1507 O O . VAL A 1 199 ? 13.598 0.799 -4.383 1.00 98.31 199 VAL A O 1
ATOM 1510 N N . ALA A 1 200 ? 13.488 -1.444 -4.427 1.00 98.19 200 ALA A N 1
ATOM 1511 C CA . ALA A 1 200 ? 13.406 -1.544 -5.880 1.00 98.19 200 ALA A CA 1
ATOM 1512 C C . ALA A 1 200 ? 12.018 -2.003 -6.320 1.00 98.19 200 ALA A C 1
ATOM 1514 O O . ALA A 1 200 ? 11.470 -2.973 -5.787 1.00 98.19 200 ALA A O 1
ATOM 1515 N N . VAL A 1 201 ? 11.479 -1.313 -7.317 1.00 98.31 201 VAL A N 1
ATOM 1516 C CA . VAL A 1 201 ? 10.142 -1.522 -7.853 1.00 98.31 201 VAL A CA 1
ATOM 1517 C C . VAL A 1 201 ? 10.229 -1.826 -9.339 1.00 98.31 201 VAL A C 1
ATOM 1519 O O . VAL A 1 201 ? 10.859 -1.081 -10.090 1.00 98.31 201 VAL A O 1
ATOM 1522 N N . ASP A 1 202 ? 9.532 -2.878 -9.752 1.00 98.19 202 ASP A N 1
ATOM 1523 C CA . ASP A 1 202 ? 9.272 -3.169 -11.158 1.00 98.19 202 ASP A CA 1
ATOM 1524 C C . ASP A 1 202 ? 7.790 -2.931 -11.443 1.00 98.19 202 ASP A C 1
ATOM 1526 O O . ASP A 1 202 ? 6.931 -3.171 -10.588 1.00 98.19 202 ASP A O 1
ATOM 1530 N N . VAL A 1 203 ? 7.489 -2.471 -12.654 1.00 97.69 203 VAL A N 1
ATOM 1531 C CA . VAL A 1 203 ? 6.117 -2.249 -13.107 1.00 97.69 203 VAL A CA 1
ATOM 1532 C C . VAL A 1 203 ? 5.839 -3.162 -14.293 1.00 97.69 203 VAL A C 1
ATOM 1534 O O . VAL A 1 203 ? 6.624 -3.226 -15.241 1.00 97.69 203 VAL A O 1
ATOM 1537 N N . PHE A 1 204 ? 4.708 -3.858 -14.244 1.00 97.38 204 PHE A N 1
ATOM 1538 C CA . PHE A 1 204 ? 4.270 -4.773 -15.296 1.00 97.38 204 PHE A CA 1
ATOM 1539 C C . PHE A 1 204 ? 2.926 -4.331 -15.863 1.00 97.38 204 PHE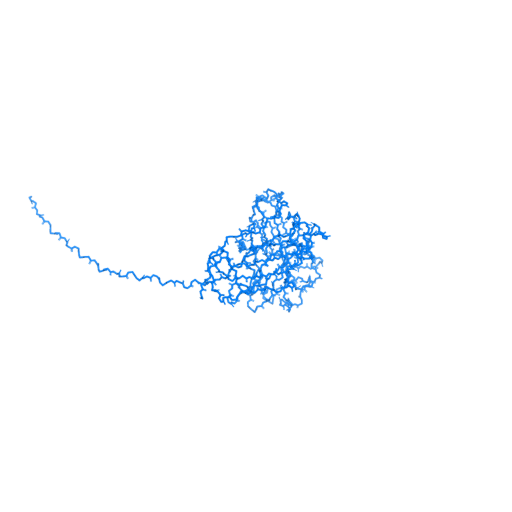 A C 1
ATOM 1541 O O . PHE A 1 204 ? 2.152 -3.668 -15.172 1.00 97.38 204 PHE A O 1
ATOM 1548 N N . ALA A 1 205 ? 2.610 -4.727 -17.093 1.00 96.69 205 ALA A N 1
ATOM 1549 C CA . ALA A 1 205 ? 1.225 -4.715 -17.543 1.00 96.69 205 ALA A CA 1
ATOM 1550 C C . ALA A 1 205 ? 0.401 -5.665 -16.655 1.00 96.69 205 ALA A C 1
ATOM 1552 O O . ALA A 1 205 ? 0.835 -6.784 -16.355 1.00 96.69 205 ALA A O 1
ATOM 1553 N N . HIS A 1 206 ? -0.763 -5.194 -16.203 1.00 95.12 206 HIS A N 1
ATOM 1554 C CA . HIS A 1 206 ? -1.587 -5.890 -15.213 1.00 95.12 206 HIS A CA 1
ATOM 1555 C C . HIS A 1 206 ? -1.840 -7.357 -15.599 1.00 95.12 206 HIS A C 1
ATOM 1557 O O . HIS A 1 206 ? -2.236 -7.635 -16.730 1.00 95.12 206 HIS A O 1
ATOM 1563 N N . ASP A 1 207 ? -1.584 -8.279 -14.663 1.00 93.44 207 ASP A N 1
ATOM 1564 C CA . ASP A 1 207 ? -1.808 -9.728 -14.796 1.00 93.44 207 ASP A CA 1
ATOM 1565 C C . ASP A 1 207 ? -1.037 -10.446 -15.935 1.00 93.44 207 ASP A C 1
ATOM 1567 O O . ASP A 1 207 ? -1.386 -11.566 -16.308 1.00 93.44 207 ASP A O 1
ATOM 1571 N N . THR A 1 208 ? 0.053 -9.864 -16.458 1.00 93.94 208 THR A N 1
ATOM 1572 C CA . THR A 1 208 ? 0.864 -10.485 -17.541 1.00 93.94 208 THR A CA 1
ATOM 1573 C C . THR A 1 208 ? 2.317 -10.806 -17.175 1.00 93.94 208 THR A C 1
ATOM 1575 O O . THR A 1 208 ? 2.918 -11.675 -17.798 1.00 93.94 208 THR A O 1
ATOM 1578 N N . PHE A 1 209 ? 2.899 -10.122 -16.180 1.00 96.06 209 PHE A N 1
ATOM 1579 C CA . PHE A 1 209 ? 4.358 -10.065 -15.948 1.00 96.06 209 PHE A CA 1
ATOM 1580 C C . PHE A 1 209 ? 5.183 -9.557 -17.146 1.00 96.06 209 PHE A C 1
ATOM 1582 O O . PHE A 1 209 ? 6.407 -9.702 -17.158 1.00 96.06 209 PHE A O 1
ATOM 1589 N N . ASP A 1 210 ? 4.553 -8.902 -18.118 1.00 97.75 210 ASP A N 1
ATOM 1590 C CA . ASP A 1 210 ? 5.273 -8.181 -19.158 1.00 97.75 210 ASP A CA 1
ATOM 1591 C C . ASP A 1 210 ? 5.728 -6.832 -18.609 1.00 97.75 210 ASP A C 1
ATOM 1593 O O . ASP A 1 210 ? 4.913 -6.040 -18.126 1.00 97.75 210 ASP A O 1
ATOM 1597 N N . ALA A 1 211 ? 7.033 -6.562 -18.648 1.00 98.00 211 ALA A N 1
ATOM 1598 C CA . ALA A 1 211 ? 7.576 -5.307 -18.150 1.00 98.00 211 ALA A CA 1
ATOM 1599 C C . ALA A 1 211 ? 7.068 -4.131 -18.988 1.00 98.00 211 ALA A C 1
ATOM 1601 O O . ALA A 1 211 ? 6.962 -4.213 -20.215 1.00 98.00 211 ALA A O 1
ATOM 1602 N N . VAL A 1 212 ? 6.752 -3.020 -18.328 1.00 96.75 212 VAL A N 1
ATOM 1603 C CA . VAL A 1 212 ? 6.294 -1.818 -19.028 1.00 96.75 212 VAL A CA 1
ATOM 1604 C C . VAL A 1 212 ? 7.360 -1.262 -19.966 1.00 96.75 212 VAL A C 1
ATOM 1606 O O . VAL A 1 212 ? 8.557 -1.321 -19.689 1.00 96.75 212 VAL A O 1
ATOM 1609 N N . ILE A 1 213 ? 6.895 -0.657 -21.054 1.00 96.94 213 ILE A N 1
ATOM 1610 C CA . ILE A 1 213 ? 7.732 0.042 -22.026 1.00 96.94 213 ILE A CA 1
ATOM 1611 C C . ILE A 1 213 ? 7.422 1.544 -22.014 1.00 96.94 213 ILE A C 1
ATOM 1613 O O . ILE A 1 213 ? 6.281 1.928 -21.728 1.00 96.94 213 ILE A O 1
ATOM 1617 N N . PRO A 1 214 ? 8.404 2.406 -22.324 1.00 95.81 214 PRO A N 1
ATOM 1618 C CA . PRO A 1 214 ? 8.143 3.822 -22.525 1.00 95.81 214 PRO A CA 1
ATOM 1619 C C . PRO A 1 214 ? 7.379 4.059 -23.835 1.00 95.81 214 PRO A C 1
ATOM 1621 O O . PRO A 1 214 ? 7.340 3.210 -24.727 1.00 95.81 214 PRO A O 1
ATOM 1624 N N . ASP A 1 215 ? 6.783 5.239 -23.968 1.00 93.50 215 ASP A N 1
ATOM 1625 C CA . ASP A 1 215 ? 6.224 5.715 -25.229 1.00 93.50 215 ASP A CA 1
ATOM 1626 C C . ASP A 1 215 ? 7.310 6.101 -26.251 1.00 93.50 215 ASP A C 1
ATOM 1628 O O . ASP A 1 215 ? 8.513 6.020 -25.994 1.00 93.50 215 ASP A O 1
ATOM 1632 N N . ALA A 1 216 ? 6.883 6.551 -27.435 1.00 93.50 216 ALA A N 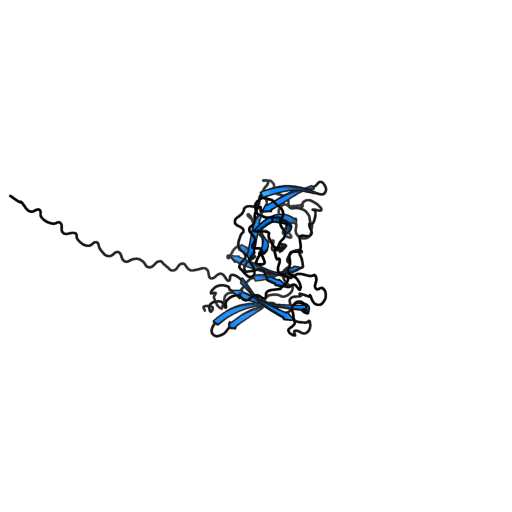1
ATOM 1633 C CA . ALA A 1 216 ? 7.787 6.943 -28.518 1.00 93.50 216 ALA A CA 1
ATOM 1634 C C . ALA A 1 216 ? 8.733 8.112 -28.166 1.00 93.50 216 ALA A C 1
ATOM 1636 O O . ALA A 1 216 ? 9.700 8.347 -28.888 1.00 93.50 216 ALA A O 1
ATOM 1637 N N . THR A 1 217 ? 8.467 8.848 -27.082 1.00 93.88 217 THR A N 1
ATOM 1638 C CA . THR A 1 217 ? 9.331 9.925 -26.572 1.00 93.88 217 THR A CA 1
ATOM 1639 C C . THR A 1 217 ? 10.339 9.436 -25.532 1.00 93.88 217 THR A C 1
ATOM 1641 O O . THR A 1 217 ? 11.166 10.220 -25.071 1.00 93.88 217 THR A O 1
ATOM 1644 N N . GLY A 1 218 ? 10.279 8.157 -25.151 1.00 93.31 218 GLY A N 1
ATOM 1645 C CA . GLY A 1 218 ? 11.063 7.596 -24.054 1.00 93.31 218 GLY A CA 1
ATOM 1646 C C . GLY A 1 218 ? 10.438 7.824 -22.673 1.00 93.31 218 GLY A C 1
ATOM 1647 O O . GLY A 1 218 ? 11.094 7.562 -21.667 1.00 93.31 218 GLY A O 1
ATOM 1648 N N . SER A 1 219 ? 9.186 8.290 -22.598 1.00 92.44 219 SER A N 1
ATOM 1649 C CA . SER A 1 219 ? 8.510 8.609 -21.334 1.00 92.44 219 SER A CA 1
ATOM 1650 C C . SER A 1 219 ? 7.557 7.500 -20.897 1.00 92.44 219 SER A C 1
ATOM 1652 O O . SER A 1 219 ? 6.872 6.893 -21.717 1.00 92.44 219 SER A O 1
ATOM 1654 N N . TYR A 1 220 ? 7.442 7.268 -19.589 1.00 93.38 220 TYR A N 1
ATOM 1655 C CA . TYR A 1 220 ? 6.380 6.421 -19.042 1.00 93.38 220 TYR A CA 1
ATOM 1656 C C . TYR A 1 220 ? 5.100 7.244 -18.829 1.00 93.38 220 TYR A C 1
ATOM 1658 O O . TYR A 1 220 ? 5.174 8.394 -18.390 1.00 93.38 220 TYR A O 1
ATOM 1666 N N . PRO A 1 221 ? 3.905 6.677 -19.071 1.00 92.50 221 PRO A N 1
ATOM 1667 C CA . PRO A 1 221 ? 2.629 7.385 -18.917 1.00 92.50 221 PRO A CA 1
ATOM 1668 C C . PRO A 1 221 ? 2.169 7.507 -17.451 1.00 92.50 221 PRO A C 1
ATOM 1670 O O . PRO A 1 221 ? 0.991 7.748 -17.178 1.00 92.50 221 PRO A O 1
ATOM 1673 N N . PHE A 1 222 ? 3.084 7.342 -16.497 1.00 92.75 222 PHE A N 1
ATOM 1674 C CA . PHE A 1 222 ? 2.835 7.455 -15.068 1.00 92.75 222 PHE A CA 1
ATOM 1675 C C . PHE A 1 222 ? 4.038 8.075 -14.346 1.00 92.75 222 PHE A C 1
ATOM 1677 O O . PHE A 1 222 ? 5.177 8.014 -14.805 1.00 92.75 222 PHE A O 1
ATOM 1684 N N . ARG A 1 223 ? 3.774 8.651 -13.173 1.00 91.44 223 ARG A N 1
ATOM 1685 C CA . ARG A 1 223 ? 4.760 9.000 -12.151 1.00 91.44 223 ARG A CA 1
ATOM 1686 C C . ARG A 1 223 ? 4.675 7.963 -11.047 1.00 91.44 223 ARG A C 1
ATOM 1688 O O . ARG A 1 223 ? 3.608 7.761 -10.475 1.00 91.44 223 ARG A O 1
ATOM 1695 N N . LEU A 1 224 ? 5.805 7.343 -10.740 1.00 94.25 224 LEU A N 1
ATOM 1696 C CA . LEU A 1 224 ? 5.917 6.390 -9.648 1.00 94.25 224 LEU A CA 1
ATOM 1697 C C . LEU A 1 224 ? 6.306 7.127 -8.365 1.00 94.25 224 LEU A C 1
ATOM 1699 O O . LEU A 1 224 ? 7.291 7.863 -8.345 1.00 94.25 224 LEU A O 1
ATOM 1703 N N . THR A 1 225 ? 5.524 6.938 -7.304 1.00 94.31 225 THR A N 1
ATOM 1704 C CA . THR A 1 225 ? 5.797 7.469 -5.963 1.00 94.31 225 THR A CA 1
ATOM 1705 C C . THR A 1 225 ? 5.807 6.323 -4.961 1.00 94.31 225 THR A C 1
ATOM 1707 O O . THR A 1 225 ? 4.886 5.509 -4.941 1.00 94.31 225 THR A O 1
ATOM 1710 N N . LEU A 1 226 ? 6.834 6.265 -4.114 1.00 97.38 226 LEU A N 1
ATOM 1711 C CA . LEU A 1 226 ? 6.833 5.389 -2.948 1.00 97.38 226 LEU A CA 1
ATOM 1712 C C . LEU A 1 226 ? 6.104 6.101 -1.808 1.00 97.38 226 LEU A C 1
ATOM 1714 O O . LEU A 1 226 ? 6.467 7.219 -1.445 1.00 97.38 226 LEU A O 1
ATOM 1718 N N . LEU A 1 227 ? 5.082 5.460 -1.257 1.00 97.06 227 LEU A N 1
ATOM 1719 C CA . LEU A 1 227 ? 4.387 5.897 -0.055 1.00 97.06 227 LEU A CA 1
ATOM 1720 C C . LEU A 1 227 ? 4.886 5.078 1.136 1.00 97.06 227 LEU A C 1
ATOM 1722 O O . LEU A 1 227 ? 5.148 3.878 1.006 1.00 97.06 227 LEU A O 1
ATOM 1726 N N . LYS A 1 228 ? 5.000 5.727 2.292 1.00 97.19 228 LYS A N 1
ATOM 1727 C CA . LYS A 1 228 ? 5.460 5.141 3.550 1.00 97.19 228 LYS A CA 1
ATOM 1728 C C . LYS A 1 228 ? 4.473 5.459 4.670 1.00 97.19 228 LYS A C 1
ATOM 1730 O O . LYS A 1 228 ? 4.043 6.600 4.776 1.00 97.19 228 LYS A O 1
ATOM 1735 N N . ALA A 1 229 ? 4.173 4.483 5.522 1.00 95.69 229 ALA A N 1
ATOM 1736 C CA . ALA A 1 229 ? 3.438 4.687 6.771 1.00 95.69 229 ALA A CA 1
ATOM 1737 C C . ALA A 1 229 ? 4.210 4.062 7.942 1.00 95.69 229 ALA A C 1
ATOM 1739 O O . ALA A 1 229 ? 4.668 2.927 7.820 1.00 95.69 229 ALA A O 1
ATOM 1740 N N . ASP A 1 230 ? 4.356 4.770 9.062 1.00 93.62 230 ASP A N 1
ATOM 1741 C CA . ASP A 1 230 ? 4.956 4.211 10.283 1.00 93.62 230 ASP A CA 1
ATOM 1742 C C . ASP A 1 230 ? 3.869 3.757 11.258 1.00 93.62 230 ASP A C 1
ATOM 1744 O O . ASP A 1 230 ? 2.995 4.533 11.649 1.00 93.62 230 ASP A O 1
ATOM 1748 N N . GLY A 1 231 ? 3.931 2.492 11.666 1.00 90.19 231 GLY A N 1
ATOM 1749 C CA . GLY A 1 231 ? 2.900 1.817 12.438 1.00 90.19 231 GLY A CA 1
ATOM 1750 C C . GLY A 1 231 ? 1.530 2.017 11.796 1.00 90.19 231 GLY A C 1
ATOM 1751 O O . GLY A 1 231 ? 1.355 1.833 10.597 1.00 90.19 231 GLY A O 1
ATOM 1752 N N . ASN A 1 232 ? 0.573 2.479 12.599 1.00 86.81 232 ASN A N 1
ATOM 1753 C CA . ASN A 1 232 ? -0.780 2.805 12.143 1.00 86.81 232 ASN A CA 1
ATOM 1754 C C . ASN A 1 232 ? -0.928 4.263 11.654 1.00 86.81 232 ASN A C 1
ATOM 1756 O O . ASN A 1 232 ? -2.054 4.755 11.559 1.00 86.81 232 ASN A O 1
ATOM 1760 N N . GLY A 1 233 ? 0.181 4.969 11.407 1.00 91.12 233 GLY A N 1
ATOM 1761 C CA . GLY A 1 233 ? 0.207 6.347 10.918 1.00 91.12 233 GLY A CA 1
ATOM 1762 C C . GLY A 1 233 ? -0.223 6.490 9.456 1.00 91.12 233 GLY A C 1
ATOM 1763 O O . GLY A 1 233 ? -0.482 5.508 8.763 1.00 91.12 233 GLY A O 1
ATOM 1764 N N . ALA A 1 234 ? -0.305 7.734 8.982 1.00 92.44 234 ALA A N 1
ATOM 1765 C CA . ALA A 1 234 ? -0.710 8.031 7.612 1.00 92.44 234 ALA A CA 1
ATOM 1766 C C . ALA A 1 234 ? 0.365 7.632 6.582 1.00 92.44 234 ALA A C 1
ATOM 1768 O O . ALA A 1 234 ? 1.564 7.673 6.854 1.00 92.44 234 ALA A O 1
ATOM 1769 N N . LEU A 1 235 ? -0.090 7.271 5.385 1.00 94.88 235 LEU A N 1
ATOM 1770 C CA . LEU A 1 235 ? 0.696 7.085 4.178 1.00 94.88 235 LEU A CA 1
ATOM 1771 C C . LEU A 1 235 ? 1.131 8.453 3.673 1.00 94.88 235 LEU A C 1
ATOM 1773 O O . LEU A 1 235 ? 0.311 9.280 3.272 1.00 94.88 235 LEU A O 1
ATOM 1777 N N . GLU A 1 236 ? 2.437 8.654 3.637 1.00 94.88 236 GLU A N 1
ATOM 1778 C CA . GLU A 1 236 ? 3.061 9.876 3.159 1.00 94.88 236 GLU A CA 1
ATOM 1779 C C . GLU A 1 236 ? 4.013 9.568 1.998 1.00 94.88 236 GLU A C 1
ATOM 1781 O O . GLU A 1 236 ? 4.665 8.518 1.989 1.00 94.88 236 GLU A O 1
ATOM 1786 N N . PRO A 1 237 ? 4.140 10.469 1.009 1.00 95.19 237 PRO A N 1
ATOM 1787 C CA . PRO A 1 237 ? 5.162 10.339 -0.016 1.00 95.19 237 PRO A CA 1
ATOM 1788 C C . PRO A 1 237 ? 6.559 10.325 0.596 1.00 95.19 237 PRO A C 1
ATOM 1790 O O . PRO A 1 237 ? 6.947 11.231 1.337 1.00 95.19 237 PRO A O 1
ATOM 1793 N N . VAL A 1 238 ? 7.362 9.337 0.217 1.00 96.50 238 VAL A N 1
ATOM 1794 C CA . VAL A 1 238 ? 8.794 9.362 0.494 1.00 96.50 238 VAL A CA 1
ATOM 1795 C C . VAL A 1 238 ? 9.404 10.513 -0.304 1.00 96.50 238 VAL A C 1
ATOM 1797 O O . VAL A 1 238 ? 9.316 10.556 -1.530 1.00 96.50 238 VAL A O 1
ATOM 1800 N N . LEU A 1 239 ? 10.058 11.449 0.389 1.00 93.75 239 LEU A N 1
ATOM 1801 C CA . LEU A 1 239 ? 10.719 12.615 -0.213 1.00 93.75 239 LEU A CA 1
ATOM 1802 C C . LEU A 1 239 ? 12.075 12.236 -0.839 1.00 93.75 239 LEU A C 1
ATOM 1804 O O . LEU A 1 239 ? 13.136 12.767 -0.490 1.00 93.75 239 LEU A O 1
ATOM 1808 N N . ARG A 1 240 ? 12.036 11.257 -1.745 1.00 92.25 240 ARG A N 1
ATOM 1809 C CA . ARG A 1 240 ? 13.144 10.755 -2.559 1.00 92.25 240 ARG A CA 1
ATOM 1810 C C . ARG A 1 240 ? 12.611 10.461 -3.953 1.00 92.25 240 ARG A C 1
ATOM 1812 O O . ARG A 1 240 ? 11.547 9.870 -4.106 1.00 92.25 240 ARG A O 1
ATOM 1819 N N . THR A 1 241 ? 13.359 10.872 -4.969 1.00 92.25 241 THR A N 1
ATOM 1820 C CA . THR A 1 241 ? 13.047 10.484 -6.348 1.00 92.25 241 THR A CA 1
ATOM 1821 C C . THR A 1 241 ? 13.643 9.108 -6.605 1.00 92.25 241 THR A C 1
ATOM 1823 O O . THR A 1 241 ? 14.760 8.844 -6.164 1.00 92.25 241 THR A O 1
ATOM 1826 N N . ALA A 1 242 ? 12.910 8.248 -7.307 1.00 96.88 242 ALA A N 1
ATOM 1827 C CA . ALA A 1 242 ? 13.467 6.986 -7.766 1.00 96.88 242 ALA A CA 1
ATOM 1828 C C . ALA A 1 242 ? 14.544 7.225 -8.827 1.00 96.88 242 ALA A C 1
ATOM 1830 O O . ALA A 1 242 ? 14.329 7.973 -9.783 1.00 96.88 242 ALA A O 1
ATOM 1831 N N . GLU A 1 243 ? 15.665 6.530 -8.697 1.00 97.56 243 GLU A N 1
ATOM 1832 C CA . GLU A 1 243 ? 16.580 6.312 -9.807 1.00 97.56 243 GLU A CA 1
ATOM 1833 C C . GLU A 1 243 ? 15.969 5.264 -10.742 1.00 97.56 243 GLU A C 1
ATOM 1835 O O . GLU A 1 243 ? 15.544 4.201 -10.292 1.00 97.56 243 GLU A O 1
ATOM 1840 N N . VAL A 1 244 ? 15.892 5.563 -12.039 1.00 97.38 244 VAL A N 1
ATOM 1841 C CA . VAL A 1 244 ? 15.431 4.594 -13.041 1.00 97.38 244 VAL A CA 1
ATOM 1842 C C . VAL A 1 244 ? 16.654 3.938 -13.658 1.00 97.38 244 VAL A C 1
ATOM 1844 O O . VAL A 1 244 ? 17.419 4.600 -14.358 1.00 97.38 244 VAL A O 1
ATOM 1847 N N . ILE A 1 245 ? 16.826 2.646 -13.403 1.00 97.75 245 ILE A N 1
ATOM 1848 C CA . ILE A 1 245 ? 17.928 1.848 -13.939 1.00 97.75 245 ILE A CA 1
ATOM 1849 C C . ILE A 1 245 ? 17.411 0.842 -14.963 1.00 97.75 245 ILE A C 1
ATOM 1851 O O . ILE A 1 245 ? 16.259 0.406 -14.900 1.00 97.75 245 ILE A O 1
ATOM 1855 N N . THR A 1 246 ? 18.286 0.436 -15.880 1.00 97.56 246 THR A N 1
ATOM 1856 C CA . THR A 1 246 ? 18.038 -0.717 -16.749 1.00 97.56 246 THR A CA 1
ATOM 1857 C C . THR A 1 246 ? 18.486 -1.984 -16.034 1.00 97.56 246 THR A C 1
ATOM 1859 O O . THR A 1 246 ? 19.635 -2.094 -15.609 1.00 97.56 246 THR A O 1
ATOM 1862 N N . GLN A 1 247 ? 17.581 -2.948 -15.929 1.00 96.81 247 GLN A N 1
ATOM 1863 C CA . GLN A 1 247 ? 17.843 -4.292 -15.441 1.00 96.81 247 GLN A CA 1
ATOM 1864 C C . GLN A 1 247 ? 17.730 -5.273 -16.612 1.00 96.81 247 GLN A C 1
ATOM 1866 O O . GLN A 1 247 ? 16.822 -5.152 -17.431 1.00 96.81 247 GLN A O 1
ATOM 1871 N N . THR A 1 248 ? 18.614 -6.269 -16.662 1.00 96.19 248 THR A N 1
ATOM 1872 C CA . THR A 1 248 ? 18.535 -7.359 -17.642 1.00 96.19 248 THR A CA 1
ATOM 1873 C C . THR A 1 248 ? 18.121 -8.650 -16.944 1.00 96.19 248 THR A C 1
ATOM 1875 O O . THR A 1 248 ? 18.780 -9.094 -16.000 1.00 96.19 248 THR A O 1
ATOM 1878 N N . ALA A 1 249 ? 17.047 -9.280 -17.415 1.00 93.38 249 ALA A N 1
ATOM 1879 C CA . ALA A 1 249 ? 16.636 -10.622 -17.004 1.00 93.38 249 ALA A CA 1
ATOM 1880 C C . ALA A 1 249 ? 16.031 -11.366 -18.195 1.00 93.38 249 ALA A C 1
ATOM 1882 O O . ALA A 1 249 ? 15.312 -10.769 -18.983 1.00 93.38 249 ALA A O 1
ATOM 1883 N N . ASN A 1 250 ? 16.313 -12.663 -18.346 1.00 91.19 250 ASN A N 1
ATOM 1884 C CA . ASN A 1 250 ? 15.815 -13.463 -19.477 1.00 91.19 250 ASN A CA 1
ATOM 1885 C C . ASN A 1 250 ? 16.125 -12.846 -20.861 1.00 91.19 250 ASN A C 1
ATOM 1887 O O . ASN A 1 250 ? 15.323 -12.959 -21.781 1.00 91.19 250 ASN A O 1
ATOM 1891 N N . ALA A 1 251 ? 17.283 -12.181 -21.000 1.00 93.69 251 ALA A N 1
ATOM 1892 C CA . ALA A 1 251 ? 17.671 -11.408 -22.189 1.00 93.69 251 ALA A CA 1
ATOM 1893 C C . ALA A 1 251 ? 16.711 -10.253 -22.559 1.00 93.69 251 ALA A C 1
ATOM 1895 O O . ALA A 1 251 ? 16.742 -9.757 -23.682 1.00 93.69 251 ALA A O 1
ATOM 1896 N N . ILE A 1 252 ? 15.882 -9.817 -21.609 1.00 96.06 252 ILE A N 1
ATOM 1897 C CA . ILE A 1 252 ? 15.017 -8.646 -21.705 1.00 96.06 252 ILE A CA 1
ATOM 1898 C C . ILE A 1 252 ? 15.641 -7.540 -20.860 1.00 96.06 252 ILE A C 1
ATOM 1900 O O . ILE A 1 252 ? 15.876 -7.727 -19.664 1.00 96.06 252 ILE A O 1
ATOM 1904 N N . ASP A 1 253 ? 15.867 -6.391 -21.486 1.00 97.38 253 ASP A N 1
ATOM 1905 C CA . ASP A 1 253 ? 16.194 -5.153 -20.789 1.00 97.38 253 ASP A CA 1
ATOM 1906 C C . ASP A 1 253 ? 14.899 -4.431 -20.421 1.00 97.38 253 ASP A C 1
ATOM 1908 O O . ASP A 1 253 ? 14.025 -4.225 -21.266 1.00 97.38 253 ASP A O 1
ATOM 1912 N N . TYR A 1 254 ? 14.768 -4.046 -19.158 1.00 97.75 254 TYR A N 1
ATOM 1913 C CA . TYR A 1 254 ? 13.577 -3.380 -18.650 1.00 97.75 254 TYR A CA 1
ATOM 1914 C C . TYR A 1 254 ? 13.924 -2.360 -17.565 1.00 97.75 254 TYR A C 1
ATOM 1916 O O . TYR A 1 254 ? 15.000 -2.404 -16.967 1.00 97.75 254 TYR A O 1
ATOM 1924 N N . ALA A 1 255 ? 13.017 -1.414 -17.321 1.00 97.94 255 ALA A N 1
ATOM 1925 C CA . ALA A 1 255 ? 13.224 -0.391 -16.305 1.00 97.94 255 ALA A CA 1
ATOM 1926 C C . ALA A 1 255 ? 12.867 -0.885 -14.901 1.00 97.94 255 ALA A C 1
ATOM 1928 O O . ALA A 1 255 ? 11.842 -1.535 -14.688 1.00 97.94 255 ALA A O 1
ATOM 1929 N N . ARG A 1 256 ? 13.695 -0.484 -13.939 1.00 98.31 256 ARG A N 1
ATOM 1930 C CA . ARG A 1 256 ? 13.491 -0.661 -12.504 1.00 98.31 256 ARG A CA 1
ATOM 1931 C C . ARG A 1 256 ? 13.651 0.679 -11.801 1.00 98.31 256 ARG A C 1
ATOM 1933 O O . ARG A 1 256 ? 14.592 1.418 -12.074 1.00 98.31 256 ARG A O 1
ATOM 1940 N N . TRP A 1 257 ? 12.746 0.972 -10.875 1.00 98.44 257 TRP A N 1
ATOM 1941 C CA . TRP A 1 257 ? 12.755 2.192 -10.071 1.00 98.44 257 TRP A CA 1
ATOM 1942 C C . TRP A 1 257 ? 13.339 1.891 -8.696 1.00 98.44 257 TRP A C 1
ATOM 1944 O O . TRP A 1 257 ? 12.801 1.058 -7.970 1.00 98.44 257 TRP A O 1
ATOM 1954 N N . VAL A 1 258 ? 14.425 2.562 -8.328 1.00 98.44 258 VAL A N 1
ATOM 1955 C CA . VAL A 1 258 ? 15.151 2.334 -7.075 1.00 98.44 258 VAL A CA 1
ATOM 1956 C C . VAL A 1 258 ? 15.065 3.567 -6.187 1.00 98.44 258 VAL A C 1
ATOM 1958 O O . VAL A 1 258 ? 15.498 4.656 -6.557 1.00 98.44 258 VAL A O 1
ATOM 1961 N N . PHE A 1 259 ? 14.520 3.391 -4.989 1.00 98.31 259 PHE A N 1
ATOM 1962 C CA . PHE A 1 259 ? 14.540 4.382 -3.922 1.00 98.31 259 PHE A CA 1
ATOM 1963 C C . PHE A 1 259 ? 15.662 4.026 -2.957 1.00 98.31 259 PHE A C 1
ATOM 1965 O O . PHE A 1 259 ? 15.558 3.031 -2.238 1.00 98.31 259 PHE A O 1
ATOM 1972 N N . ASN A 1 260 ? 16.722 4.831 -2.954 1.00 97.25 260 ASN A N 1
ATOM 1973 C CA . ASN A 1 260 ? 17.861 4.635 -2.063 1.00 97.25 260 ASN A CA 1
ATOM 1974 C C . ASN A 1 260 ? 17.665 5.359 -0.727 1.00 97.25 260 ASN A C 1
ATOM 1976 O O . ASN A 1 260 ? 17.077 6.446 -0.678 1.00 97.25 260 ASN A O 1
ATOM 1980 N N . ASP A 1 261 ? 18.195 4.755 0.335 1.00 97.00 261 ASP A N 1
ATOM 1981 C CA . ASP A 1 261 ? 18.275 5.311 1.684 1.00 97.00 261 ASP A CA 1
ATOM 1982 C C . ASP A 1 261 ? 16.913 5.811 2.200 1.00 97.00 261 ASP A C 1
ATOM 1984 O O . ASP A 1 261 ? 16.777 6.929 2.719 1.00 97.00 261 ASP A O 1
ATOM 1988 N N . VAL A 1 262 ? 15.867 4.994 2.034 1.00 97.56 262 VAL A N 1
ATOM 1989 C CA . VAL A 1 262 ? 14.537 5.286 2.575 1.00 97.56 262 VAL A CA 1
ATOM 1990 C C . VAL A 1 262 ? 14.573 5.036 4.081 1.00 97.56 262 VAL A C 1
ATOM 1992 O O . VAL A 1 262 ? 14.840 3.907 4.491 1.00 97.56 262 VAL A O 1
ATOM 1995 N N . PRO A 1 263 ? 14.317 6.049 4.928 1.00 95.88 263 PRO A N 1
ATOM 1996 C CA . PRO A 1 263 ? 14.414 5.881 6.370 1.00 95.88 263 PRO A CA 1
ATOM 1997 C C . PRO A 1 263 ? 13.345 4.912 6.878 1.00 95.88 263 PRO A C 1
ATOM 1999 O O . PRO A 1 263 ? 12.189 4.974 6.456 1.00 95.88 263 PRO A O 1
ATOM 2002 N N . VAL A 1 264 ? 13.728 4.065 7.827 1.00 96.00 264 VAL A N 1
ATOM 2003 C CA . VAL A 1 264 ? 12.843 3.171 8.584 1.00 96.00 264 VAL A CA 1
ATOM 2004 C C . VAL A 1 264 ? 13.152 3.299 10.070 1.00 96.00 264 VAL A C 1
ATOM 2006 O O . VAL A 1 264 ? 14.238 3.734 10.455 1.00 96.00 264 VAL A O 1
ATOM 2009 N N . ASN A 1 265 ? 12.191 2.944 10.917 1.00 90.75 265 ASN A N 1
ATOM 2010 C CA . ASN A 1 265 ? 12.393 2.930 12.358 1.00 90.75 265 ASN A CA 1
ATOM 2011 C C . ASN A 1 265 ? 12.345 1.482 12.862 1.00 90.75 265 ASN A C 1
ATOM 2013 O O . ASN A 1 265 ? 11.266 0.905 12.851 1.00 90.75 265 ASN A O 1
ATOM 2017 N N . PRO A 1 266 ? 13.444 0.899 13.365 1.00 89.69 266 PRO A N 1
ATOM 2018 C CA . PRO A 1 266 ? 13.439 -0.495 13.809 1.00 89.69 266 PRO A CA 1
ATOM 2019 C C . PRO A 1 266 ? 12.540 -0.752 15.033 1.00 89.69 266 PRO A C 1
ATOM 2021 O O . PRO A 1 266 ? 12.218 -1.904 15.330 1.00 89.69 266 PRO A O 1
ATOM 2024 N N . ALA A 1 267 ? 12.116 0.300 15.749 1.00 88.69 267 ALA A N 1
ATOM 2025 C CA . ALA A 1 267 ? 11.221 0.196 16.901 1.00 88.69 267 ALA A CA 1
ATOM 2026 C C . ALA A 1 267 ? 9.736 0.044 16.523 1.00 88.69 267 ALA A C 1
ATOM 2028 O O . ALA A 1 267 ? 8.925 -0.329 17.375 1.00 88.69 267 ALA A O 1
ATOM 2029 N N . HIS A 1 268 ? 9.357 0.351 15.280 1.00 87.94 268 HIS A N 1
ATOM 2030 C CA . HIS A 1 268 ? 7.971 0.314 14.818 1.00 87.94 268 HIS A CA 1
ATOM 2031 C C . HIS A 1 268 ? 7.882 -0.312 13.428 1.00 87.94 268 HIS A C 1
ATOM 2033 O O . HIS A 1 268 ? 8.820 -0.251 12.646 1.00 87.94 268 HIS A O 1
ATOM 2039 N N . ALA A 1 269 ? 6.737 -0.905 13.091 1.00 92.75 269 ALA A N 1
ATOM 2040 C CA . ALA A 1 269 ? 6.536 -1.363 11.724 1.00 92.75 269 ALA A CA 1
ATOM 2041 C C . ALA A 1 269 ? 6.593 -0.167 10.754 1.00 92.75 269 ALA A C 1
ATOM 2043 O O . ALA A 1 269 ? 6.025 0.879 11.047 1.00 92.75 269 ALA A O 1
ATOM 2044 N N . THR A 1 270 ? 7.223 -0.314 9.595 1.00 95.94 270 THR A N 1
ATOM 2045 C CA . THR A 1 270 ? 7.127 0.645 8.489 1.00 95.94 270 THR A CA 1
ATOM 2046 C C . THR A 1 270 ? 6.520 -0.060 7.282 1.00 95.94 270 THR A C 1
ATOM 2048 O O . THR A 1 270 ? 7.022 -1.090 6.838 1.00 95.94 270 THR A O 1
ATOM 2051 N N . HIS A 1 271 ? 5.452 0.492 6.721 1.00 96.19 271 HIS A N 1
ATOM 2052 C CA . HIS A 1 271 ? 4.757 -0.043 5.556 1.00 96.19 271 HIS A CA 1
ATOM 2053 C C . HIS A 1 271 ? 5.122 0.748 4.299 1.00 96.19 271 HIS A C 1
ATOM 2055 O O . HIS A 1 271 ? 5.157 1.976 4.336 1.00 96.19 271 HIS A O 1
ATOM 2061 N N . PHE A 1 272 ? 5.336 0.051 3.184 1.00 97.56 272 PHE A N 1
ATOM 2062 C CA . PHE A 1 272 ? 5.593 0.646 1.873 1.00 97.56 272 PHE A CA 1
ATOM 2063 C C . PHE A 1 272 ? 4.523 0.249 0.865 1.00 97.56 272 PHE A C 1
ATOM 2065 O O . PHE A 1 272 ? 4.167 -0.927 0.758 1.00 97.56 272 PHE A O 1
ATOM 2072 N N . VAL A 1 273 ? 4.061 1.232 0.095 1.00 96.88 273 VAL A N 1
ATOM 2073 C CA . VAL A 1 273 ? 3.073 1.088 -0.982 1.00 96.88 273 VAL A CA 1
ATOM 2074 C C . VAL A 1 273 ? 3.583 1.859 -2.195 1.00 96.88 273 VAL A C 1
ATOM 2076 O O . VAL A 1 273 ? 4.149 2.939 -2.038 1.00 96.88 273 VAL A O 1
ATOM 2079 N N . VAL A 1 274 ? 3.388 1.346 -3.409 1.00 96.00 274 VAL A N 1
ATOM 2080 C CA . VAL A 1 274 ? 3.750 2.076 -4.628 1.00 96.00 274 VAL A CA 1
ATOM 2081 C C . VAL A 1 274 ? 2.500 2.686 -5.246 1.00 96.00 274 VAL A C 1
ATOM 2083 O O . VAL A 1 274 ? 1.563 1.978 -5.600 1.00 96.00 274 VAL A O 1
ATOM 2086 N N . SER A 1 275 ? 2.509 4.005 -5.416 1.00 93.94 275 SER A N 1
ATOM 2087 C CA . SER A 1 275 ? 1.490 4.731 -6.169 1.00 93.94 275 SER A CA 1
ATOM 2088 C C . SER A 1 275 ? 1.972 5.014 -7.590 1.00 93.94 275 SER A C 1
ATOM 2090 O O . SER A 1 275 ? 3.097 5.483 -7.797 1.00 93.94 275 SER A O 1
ATOM 2092 N N . LEU A 1 276 ? 1.107 4.747 -8.570 1.00 93.44 276 LEU A N 1
ATOM 2093 C CA . LEU A 1 276 ? 1.298 5.128 -9.966 1.00 93.44 276 LEU A CA 1
ATOM 2094 C C . LEU A 1 276 ? 0.283 6.212 -10.325 1.00 93.44 276 LEU A C 1
ATOM 2096 O O . LEU A 1 276 ? -0.889 5.936 -10.581 1.00 93.44 276 LEU A O 1
ATOM 2100 N N . LEU A 1 277 ? 0.746 7.459 -10.353 1.00 87.62 277 LEU A N 1
ATOM 2101 C CA . LEU A 1 277 ? -0.074 8.605 -10.724 1.00 87.62 277 LEU A CA 1
ATOM 2102 C C . LEU A 1 277 ? -0.030 8.811 -12.238 1.00 87.62 277 LEU A C 1
ATOM 2104 O O . LEU A 1 277 ? 1.060 8.853 -12.808 1.00 87.62 277 LEU A O 1
ATOM 2108 N N . PRO A 1 278 ? -1.172 8.978 -12.917 1.00 84.12 278 PRO A N 1
ATOM 2109 C CA . PRO A 1 278 ? -1.179 9.116 -14.365 1.00 84.12 278 PRO A CA 1
ATOM 2110 C C . PRO A 1 278 ? -0.476 10.393 -14.837 1.00 84.12 278 PRO A C 1
ATOM 2112 O O . PRO A 1 278 ? -0.593 11.457 -14.225 1.00 84.12 278 PRO A O 1
ATOM 2115 N N . VAL A 1 279 ? 0.208 10.295 -15.979 1.00 79.81 279 VAL A N 1
ATOM 2116 C CA . VAL A 1 279 ? 0.718 11.441 -16.742 1.00 79.81 279 VAL A CA 1
ATOM 2117 C C . VAL A 1 279 ? -0.067 11.537 -18.051 1.00 79.81 279 VAL A C 1
ATOM 2119 O O . VAL A 1 279 ? 0.022 10.673 -18.929 1.00 79.81 279 VAL A O 1
ATOM 2122 N N . GLY A 1 280 ? -0.858 12.603 -18.183 1.00 74.06 280 GLY A N 1
ATOM 2123 C CA . GLY A 1 280 ? -1.797 12.767 -19.294 1.00 74.06 280 GLY A CA 1
ATOM 2124 C C . GLY A 1 280 ? -3.095 11.992 -19.053 1.00 74.06 280 GLY A C 1
ATOM 2125 O O . GLY A 1 280 ? -3.718 12.154 -18.005 1.00 74.06 280 GLY A O 1
ATOM 2126 N N . GLU A 1 281 ? -3.524 11.174 -20.018 1.00 60.88 281 GLU A N 1
ATOM 2127 C CA . GLU A 1 281 ? -4.725 10.340 -19.859 1.00 60.88 281 GLU A CA 1
ATOM 2128 C C . GLU A 1 281 ? -4.586 9.397 -18.655 1.00 60.88 281 GLU A C 1
ATOM 2130 O O . GLU A 1 281 ? -3.515 8.822 -18.427 1.00 60.88 281 GLU A O 1
ATOM 2135 N N . ARG A 1 282 ? -5.668 9.253 -17.875 1.00 60.34 282 ARG A N 1
ATOM 2136 C CA . ARG A 1 282 ? -5.674 8.460 -16.640 1.00 60.34 282 ARG A CA 1
ATOM 2137 C C . ARG A 1 282 ? -5.453 6.981 -16.945 1.00 60.34 282 ARG A C 1
ATOM 2139 O O . ARG A 1 282 ? -6.341 6.331 -17.485 1.00 60.34 282 ARG A O 1
ATOM 2146 N N . ALA A 1 283 ? -4.320 6.436 -16.521 1.00 53.66 283 ALA A N 1
ATOM 2147 C CA . ALA A 1 283 ? -4.200 5.007 -16.287 1.00 53.66 283 ALA A CA 1
ATOM 2148 C C . ALA A 1 283 ? -4.784 4.671 -14.907 1.00 53.66 283 ALA A C 1
ATOM 2150 O O . ALA A 1 283 ? -4.402 5.283 -13.909 1.00 53.66 283 ALA A O 1
ATOM 2151 N N . ALA A 1 284 ? -5.719 3.723 -14.849 1.00 63.66 284 ALA A N 1
ATOM 2152 C CA . ALA A 1 284 ? -6.147 3.128 -13.589 1.00 63.66 284 ALA A CA 1
ATOM 2153 C C . ALA A 1 284 ? -5.081 2.117 -13.150 1.00 63.66 284 ALA A C 1
ATOM 2155 O O . ALA A 1 284 ? -4.700 1.251 -13.934 1.00 63.66 284 ALA A O 1
ATOM 2156 N N . SER A 1 285 ? -4.572 2.242 -11.926 1.00 85.12 285 SER A N 1
ATOM 2157 C CA . SER A 1 285 ? -3.565 1.310 -11.412 1.00 85.12 285 SER A CA 1
ATOM 2158 C C . SER A 1 285 ? -3.601 1.188 -9.884 1.00 85.12 285 SER A C 1
ATOM 2160 O O . SER A 1 285 ? -2.610 1.494 -9.222 1.00 85.12 285 SER A O 1
ATOM 2162 N N . PRO A 1 286 ? -4.722 0.729 -9.292 1.00 89.94 286 PRO A N 1
ATOM 2163 C CA . PRO A 1 286 ? -4.791 0.439 -7.856 1.00 89.94 286 PRO A CA 1
ATOM 2164 C C . PRO A 1 286 ? -3.968 -0.801 -7.456 1.00 89.94 286 PRO A C 1
ATOM 2166 O O . PRO A 1 286 ? -3.924 -1.174 -6.286 1.00 89.94 286 PRO A O 1
ATOM 2169 N N . TYR A 1 287 ? -3.352 -1.486 -8.418 1.00 94.69 287 TYR A N 1
ATOM 2170 C CA . TYR A 1 287 ? -2.668 -2.752 -8.213 1.00 94.69 287 TYR A CA 1
ATOM 2171 C C . TYR A 1 287 ? -1.214 -2.517 -7.792 1.00 94.69 287 TYR A C 1
ATOM 2173 O O . TYR A 1 287 ? -0.345 -2.181 -8.597 1.00 94.69 287 TYR A O 1
ATOM 2181 N N . THR A 1 288 ? -0.949 -2.709 -6.504 1.00 95.94 288 THR A N 1
ATOM 2182 C CA . THR A 1 288 ? 0.384 -2.579 -5.908 1.00 95.94 288 THR A CA 1
ATOM 2183 C C . THR A 1 288 ? 0.647 -3.721 -4.945 1.00 95.94 288 THR A C 1
ATOM 2185 O O . THR A 1 288 ? -0.271 -4.208 -4.294 1.00 95.94 288 THR A O 1
ATOM 2188 N N . THR A 1 289 ? 1.896 -4.127 -4.769 1.00 95.88 289 THR A N 1
ATOM 2189 C CA . THR A 1 289 ? 2.283 -4.853 -3.552 1.00 95.88 289 THR A CA 1
ATOM 2190 C C . THR A 1 289 ? 2.345 -3.895 -2.367 1.00 95.88 289 THR A C 1
ATOM 2192 O O . THR A 1 289 ? 2.663 -2.716 -2.543 1.00 95.88 289 THR A O 1
ATOM 2195 N N . VAL A 1 290 ? 2.132 -4.417 -1.163 1.00 95.50 290 VAL A N 1
ATOM 2196 C CA . VAL A 1 290 ? 2.437 -3.716 0.088 1.00 95.50 290 VAL A CA 1
ATOM 2197 C C . VAL A 1 290 ? 3.505 -4.509 0.817 1.00 95.50 290 VAL A C 1
ATOM 2199 O O . VAL A 1 290 ? 3.356 -5.717 0.991 1.00 95.50 290 VAL A O 1
ATOM 2202 N N . TRP A 1 291 ? 4.569 -3.844 1.250 1.00 95.50 291 TRP A N 1
ATOM 2203 C CA . TRP A 1 291 ? 5.633 -4.479 2.023 1.00 95.50 291 TRP A CA 1
ATOM 2204 C C . TRP A 1 291 ? 5.719 -3.880 3.423 1.00 95.50 291 TRP A C 1
ATOM 2206 O O . TRP A 1 291 ? 5.280 -2.756 3.657 1.00 95.50 291 TRP A O 1
ATOM 2216 N N . THR A 1 292 ? 6.233 -4.637 4.390 1.00 94.62 292 THR A N 1
ATOM 2217 C CA . THR A 1 292 ? 6.359 -4.176 5.779 1.00 94.62 292 THR A CA 1
ATOM 2218 C C . THR A 1 292 ? 7.724 -4.521 6.348 1.00 94.62 292 THR A C 1
ATOM 2220 O O . THR A 1 292 ? 8.108 -5.688 6.359 1.00 94.62 292 THR A O 1
ATOM 2223 N N . HIS A 1 293 ? 8.411 -3.494 6.842 1.00 93.31 293 HIS A N 1
ATOM 2224 C CA . HIS A 1 293 ? 9.574 -3.599 7.703 1.00 93.31 293 HIS A CA 1
ATOM 2225 C C . HIS A 1 293 ? 9.087 -3.739 9.138 1.00 93.31 293 HIS A C 1
ATOM 2227 O O . HIS A 1 293 ? 8.555 -2.785 9.691 1.00 93.31 293 HIS A O 1
ATOM 2233 N N . ALA A 1 294 ? 9.222 -4.907 9.741 1.00 93.31 294 ALA A N 1
ATOM 2234 C CA . ALA A 1 294 ? 8.878 -5.109 11.142 1.00 93.31 294 ALA A CA 1
ATOM 2235 C C . ALA A 1 294 ? 9.767 -6.180 11.776 1.00 93.31 294 ALA A C 1
ATOM 2237 O O . ALA A 1 294 ? 10.022 -7.224 11.167 1.00 93.31 294 ALA A O 1
ATOM 2238 N N . SER A 1 295 ? 10.205 -5.909 13.003 1.00 91.69 295 SER A N 1
ATOM 2239 C CA . SER A 1 295 ? 10.957 -6.810 13.888 1.00 91.69 295 SER A CA 1
ATOM 2240 C C . SER A 1 295 ? 10.075 -7.437 14.978 1.00 91.69 295 SER A C 1
ATOM 2242 O O . SER A 1 295 ? 10.355 -8.539 15.448 1.00 91.69 295 SER A O 1
ATOM 2244 N N . ASP A 1 296 ? 8.990 -6.762 15.368 1.00 87.50 296 ASP A N 1
ATOM 2245 C CA . ASP A 1 296 ? 8.033 -7.240 16.370 1.00 87.50 296 ASP A CA 1
ATOM 2246 C C . ASP A 1 296 ? 7.088 -8.293 15.766 1.00 87.50 296 ASP A C 1
ATOM 2248 O O . ASP A 1 296 ? 6.538 -8.105 14.681 1.00 87.50 296 ASP A O 1
ATOM 2252 N N . ALA A 1 297 ? 6.894 -9.401 16.483 1.00 87.06 297 ALA A N 1
ATOM 2253 C CA . ALA A 1 297 ? 6.012 -10.497 16.086 1.00 87.06 297 ALA A CA 1
ATOM 2254 C C . ALA A 1 297 ? 4.534 -10.264 16.458 1.00 87.06 297 ALA A C 1
ATOM 2256 O O . ALA A 1 297 ? 3.684 -11.095 16.151 1.00 87.06 297 ALA A O 1
ATOM 2257 N N . ARG A 1 298 ? 4.199 -9.163 17.136 1.00 85.62 298 ARG A N 1
ATOM 2258 C CA . ARG A 1 298 ? 2.825 -8.869 17.558 1.00 85.62 298 ARG A CA 1
ATOM 2259 C C . ARG A 1 298 ? 2.072 -8.079 16.498 1.00 85.62 298 ARG A C 1
ATOM 2261 O O . ARG A 1 298 ? 2.520 -7.019 16.066 1.00 85.62 298 ARG A O 1
ATOM 2268 N N . THR A 1 299 ? 0.861 -8.525 16.179 1.00 84.44 299 THR A N 1
ATOM 2269 C CA . THR A 1 299 ? -0.114 -7.684 15.478 1.00 84.44 299 THR A CA 1
ATOM 2270 C C . THR A 1 299 ? -0.677 -6.639 16.435 1.00 84.44 299 THR A C 1
ATOM 2272 O O . THR A 1 299 ? -1.235 -6.968 17.482 1.00 84.44 299 THR A O 1
ATOM 2275 N N . ILE A 1 300 ? -0.535 -5.364 16.071 1.00 85.50 300 ILE A N 1
ATOM 2276 C CA . ILE A 1 300 ? -1.061 -4.234 16.838 1.00 85.50 300 ILE A CA 1
ATOM 2277 C C . ILE A 1 300 ? -2.369 -3.783 16.191 1.00 85.50 300 ILE A C 1
ATOM 2279 O O . ILE A 1 300 ? -2.380 -3.347 15.039 1.00 85.50 300 ILE A O 1
ATOM 2283 N N . LEU A 1 301 ? -3.480 -3.896 16.922 1.00 86.88 301 LEU A N 1
ATOM 2284 C CA . LEU A 1 301 ? -4.778 -3.423 16.435 1.00 86.88 301 LEU A CA 1
ATOM 2285 C C . LEU A 1 301 ? -4.755 -1.898 16.233 1.00 86.88 301 LEU A C 1
ATOM 2287 O O . LEU A 1 301 ? -4.079 -1.193 16.995 1.00 86.88 301 LEU A O 1
ATOM 2291 N N . PRO A 1 302 ? -5.483 -1.364 15.236 1.00 86.44 302 PRO A N 1
ATOM 2292 C CA . PRO A 1 302 ? -5.602 0.075 15.078 1.00 86.44 302 PRO A CA 1
ATOM 2293 C C . PRO A 1 302 ? -6.257 0.697 16.311 1.00 86.44 302 PRO A C 1
ATOM 2295 O O . PRO A 1 302 ? -7.166 0.124 16.910 1.00 86.44 302 PRO A O 1
ATOM 2298 N N . ASN A 1 303 ? -5.773 1.877 16.688 1.00 85.25 303 ASN A N 1
ATOM 2299 C CA . ASN A 1 303 ? -6.349 2.679 17.763 1.00 85.25 303 ASN A CA 1
ATOM 2300 C C . ASN A 1 303 ? -6.189 4.177 17.449 1.00 85.25 303 ASN A C 1
ATOM 2302 O O . ASN A 1 303 ? -5.481 4.883 18.176 1.00 85.25 303 ASN A O 1
ATOM 2306 N N . PRO A 1 304 ? -6.734 4.665 16.318 1.00 83.75 304 PRO A N 1
ATOM 2307 C CA . PRO A 1 304 ? -6.676 6.084 16.013 1.00 83.75 304 PRO A CA 1
ATOM 2308 C C . PRO A 1 304 ? -7.557 6.894 16.976 1.00 83.75 304 PRO A C 1
ATOM 2310 O O . PRO A 1 304 ? -8.482 6.352 17.592 1.00 83.75 304 PRO A O 1
ATOM 2313 N N . PRO A 1 305 ? -7.302 8.206 17.105 1.00 88.69 305 PRO A N 1
ATOM 2314 C CA . PRO A 1 305 ? -8.206 9.086 17.827 1.00 88.69 305 PRO A CA 1
ATOM 2315 C C . PRO A 1 305 ? -9.601 9.074 17.191 1.00 88.69 305 PRO A C 1
ATOM 2317 O O . PRO A 1 305 ? -9.756 8.937 15.979 1.00 88.69 305 PRO A O 1
ATOM 2320 N N . VAL A 1 306 ? -10.625 9.265 18.025 1.00 93.25 306 VAL A N 1
ATOM 2321 C CA . VAL A 1 306 ? -11.985 9.502 17.532 1.00 93.25 306 VAL A CA 1
ATOM 2322 C C . VAL A 1 306 ? -11.981 10.803 16.710 1.00 93.25 306 VAL A C 1
ATOM 2324 O O . VAL A 1 306 ? -11.460 11.807 17.208 1.00 93.25 306 VAL A O 1
ATOM 2327 N N . PRO A 1 307 ? -12.554 10.818 15.493 1.00 93.88 307 PRO A N 1
ATOM 2328 C CA . PRO A 1 307 ? -12.587 12.012 14.654 1.00 93.88 307 PRO A CA 1
ATOM 2329 C C . PRO A 1 307 ? -13.416 13.136 15.290 1.00 93.88 307 PRO A C 1
ATOM 2331 O O . PRO A 1 307 ? -14.226 12.881 16.185 1.00 93.88 307 PRO A O 1
ATOM 2334 N N . PRO A 1 308 ? -13.297 14.388 14.822 1.00 94.31 308 PRO A N 1
ATOM 2335 C CA . PRO A 1 308 ? -14.257 15.432 15.167 1.00 94.31 308 PRO A CA 1
ATOM 2336 C C . PRO A 1 308 ? -15.674 15.080 14.686 1.00 94.31 308 PRO A C 1
ATOM 2338 O O . PRO A 1 308 ? -15.849 14.382 13.687 1.00 94.31 308 PRO A O 1
ATOM 2341 N N . SER A 1 309 ? -16.703 15.627 15.346 1.00 95.38 309 SER A N 1
ATOM 2342 C CA . SER A 1 309 ? -18.083 15.472 14.872 1.00 95.38 309 SER A CA 1
ATOM 2343 C C . SER A 1 309 ? -18.231 16.024 13.460 1.00 95.38 309 SER A C 1
ATOM 2345 O O . SER A 1 309 ? -17.734 17.117 13.163 1.00 95.38 309 SER A O 1
ATOM 2347 N N . CYS A 1 310 ? -18.960 15.301 12.614 1.00 94.50 310 CYS A N 1
ATOM 2348 C CA . CYS A 1 310 ? -19.309 15.784 11.293 1.00 94.50 310 CYS A CA 1
ATOM 2349 C C . CYS A 1 310 ? -20.179 17.041 11.383 1.00 94.50 310 CYS A C 1
ATOM 2351 O O . CYS A 1 310 ? -20.945 17.234 12.333 1.00 94.50 310 CYS A O 1
ATOM 2353 N N . VAL A 1 311 ? -20.044 17.910 10.386 1.00 93.88 311 VAL A N 1
ATOM 2354 C CA . VAL A 1 311 ? -20.916 19.076 10.218 1.00 93.88 311 VAL A CA 1
ATOM 2355 C C . VAL A 1 311 ? -22.095 18.722 9.310 1.00 93.88 311 VAL A C 1
ATOM 2357 O O . VAL A 1 311 ? -21.940 17.849 8.453 1.00 93.88 311 VAL A O 1
ATOM 2360 N N . PRO A 1 312 ? -23.259 19.368 9.476 1.00 89.50 312 PRO A N 1
ATOM 2361 C CA . PRO A 1 312 ? -24.403 19.173 8.589 1.00 89.50 312 PRO A CA 1
ATOM 2362 C C . PRO A 1 312 ? -24.067 19.340 7.099 1.00 89.50 312 PRO A C 1
ATOM 2364 O O . PRO A 1 312 ? -23.259 20.236 6.751 1.00 89.50 312 PRO A O 1
#

Radius of gyration: 25.01 Å; Cα contacts (8 Å, |Δi|>4): 781; chains: 1; bounding box: 51×104×55 Å

Foldseek 3Di:
DDDDDDDDDDDDDDDDPPDDPDPDPPPQFQQKAQFFKFFDDPVRHGDDLQQGFFIKTKIGGQAAAAQPDDDFKFKWKDKAQFKTDGFPFGWDWDWDDDPNFIHIMTMGPGGGDGNNVPQVIKMKIWIWGPRDPPDIKTGAFIAIRHLFQAFDFAPADAAPAADPDLAAPQFKAKGFRGKFFDDLVPDGDDLLRGFFIKTKIFMARPPHSHGHAAPPVRHRQWAKWKWKAWASGITDTQPFFWDWDWDADPNDTHTMTMGGGRGDDSVTKMKIWMITTGRPDDGDDSIYGMGIRYDDGDRDTHHRDDYHHYHD

Nearest PDB structures (foldseek):
  5d72-assembly2_N  TM=3.254E-01  e=1.345E-02  Homo sapiens
  6kn9-assembly2_B  TM=4.571E-01  e=3.160E-01  Homo sapiens
  6kn9-assembly3_C  TM=2.824E-01  e=1.821E-01  Homo sapiens
  7vcr-assembly1_A  TM=1.639E-01  e=1.418E-01  Streptococcus oralis ATCC 35037

Sequence (312 aa):
MIAVSPGLVLADPPHARRSTPAASQQTMTWQPQIAIVWPHDGQGAATSVEESRAINVSVWPADQVRCSTEARFQLMVARQNGIARVAAVAGEPVTRSVGAVTFPALEYNDIEANLAGDRTVQYRLLTYGAVEPTRQDFAGNVWIHAADPRTILPGPVLPLGLAHSPRPAGGYDARIQVVWPHDGKGNHTPVEEATYVNVAVDVFAHDTFDAVIPDATGSYPFRLTLLKADGNGALEPVLRTAEVITQTANAIDYARWVFNDVPVNPAHATHFVVSLLPVGERAASPYTTVWTHASDARTILPNPPVPPSCVP

Solvent-accessible surface area (backbone atoms only — not comparable to full-atom values): 17267 Å² total; per-residue (Å²): 136,91,83,87,79,86,80,84,83,82,79,83,77,82,84,74,78,78,76,75,78,75,78,71,82,72,77,62,52,50,52,46,28,70,35,42,68,48,35,12,34,94,84,72,45,80,46,53,64,52,56,3,36,17,28,33,38,35,32,33,34,63,42,51,32,44,54,80,56,80,83,64,56,43,52,29,42,12,56,50,73,34,63,25,37,72,48,95,56,74,61,43,81,42,82,45,71,63,89,92,30,41,34,47,31,34,39,29,67,72,41,84,48,52,21,57,83,40,52,88,48,33,37,38,37,37,36,39,29,67,77,45,104,90,38,72,42,75,46,21,24,48,49,63,54,24,52,49,49,38,55,70,79,48,80,65,80,76,59,79,47,68,34,96,42,56,75,45,92,77,17,38,32,36,34,65,41,41,70,48,40,14,66,78,81,82,45,82,35,60,64,68,68,14,43,16,27,34,41,32,33,39,46,19,30,41,99,62,46,13,27,51,40,52,41,99,86,70,45,61,55,48,46,80,44,52,30,37,16,56,46,75,33,58,52,39,74,52,96,65,76,60,48,78,44,83,45,78,52,91,94,41,78,38,65,33,38,34,35,72,71,41,77,46,51,40,92,42,40,30,37,41,38,53,45,53,42,49,46,80,70,81,54,64,41,87,30,14,21,48,48,50,50,25,59,56,51,68,57,72,75,52,78,64,80,83,43,52,51,35,42,126

Secondary structure (DSSP, 8-state):
---PPPPP-PPPPP----PPPP---------EEEEEEEEE-TTS-B--GGG-SEEEEEEEESS--BTT----EEEEEEETTSBPEE-SSPPEEEEEEETTEEEEEEEEEEEE--TTT-TT-EEEEEEEEEEETTEEEEEEEEEEEES--S---------SEE-SSSS-TT-EEEEEEEEEEE-SSS-B--TTT-SEEEEEEEEEETTT-EEP---TTS--SEEEEEEEEETTSB-EE-SSPPEEEEEEETTEEEEEEEEEEEE--TTS-EEEEEEEEESSS-----EEBEEEE----PPPPP-PPPPPPPB-

Mean predicted aligned error: 7.59 Å

pLDDT: mean 88.52, std 16.08, range [33.03, 98.44]